Protein 9KF1 (pdb70)

Foldseek 3Di:
DAAEEEQAAPLQQVVLVCVLCVLLVQWPEAEPVVCLVDPCNLVVLLCVLVVHDDDCCVPDVRIHYYHHPDRNVVRVVVCVVVVNHFYEYRDDDLVSSLVCCVLFPPVLLPDDAPPPSCVSVNSNSCSCCCPQQVNDSPDSVSVSVSNVVSSVVVPVPDDPLRYDYDGCVVPDPSVCVSVVTDDDPPDGRDRDDPRCVRVVVRD

Nearest PDB structures (foldseek):
  8y9p-assembly1_A  TM=9.405E-01  e=2.758E-18  Micromonospora sp.
  6b52-assembly1_A  TM=8.407E-01  e=6.579E-15  Schistosoma haematobium
  6b4y-assembly1_A  TM=8.601E-01  e=4.403E-14  Schistosoma mansoni
  6b50-assembly1_A  TM=8.523E-01  e=8.298E-14  Sc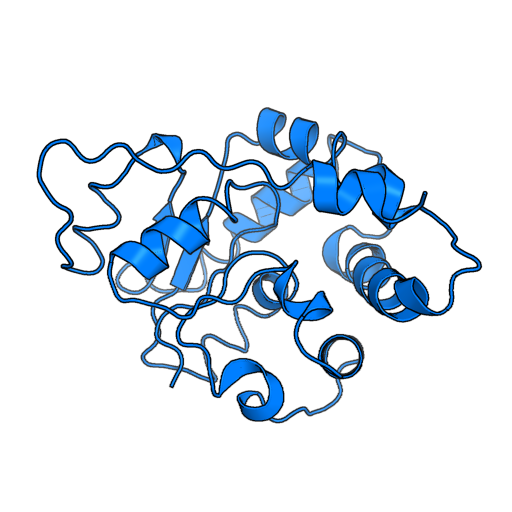histosoma mansoni
  5byj-assembly1_A  TM=8.156E-01  e=9.311E-14  Schistosoma mansoni

InterPro domains:
  IPR027417 P-loop containing nucleoside triphosphate hydrolase [G3DSA:3.40.50.300] (1-209)
  IPR027417 P-loop containing nucleoside triphosphate hydrolase [SSF52540] (3-191)
  IPR040632 Sulfotransferase, S. mansonii-type [PF17784] (2-197)

Solvent-accessible surface area: 10004 Å² total; per-residue (Å²): 107,6,89,0,0,1,0,1,0,0,25,2,25,4,40,3,0,46,27,0,0,69,82,7,46,8,20,68,2,0,1,1,34,5,3,76,127,29,126,36,6,16,137,17,0,14,11,16,18,158,69,90,233,24,81,23,49,93,1,4,63,145,23,78,0,0,1,4,0,3,0,0,40,38,22,85,74,2,4,153,87,26,84,146,1,84,0,0,0,2,30,84,81,22,79,123,0,3,32,2,0,150,91,2,3,11,82,4,6,83,19,161,36,104,63,116,148,8,43,73,0,3,76,2,0,102,59,4,19,66,135,32,0,58,50,123,11,104,51,82,80,69,0,20,54,23,2,63,64,23,10,115,143,0,121,93,56,12,67,99,135,44,20,22,56,0,26,40,216,90,15,26,123,23,0,24,70,59,35,61,83,116,31,88,123,149,43,112,39,31,168,92,111,12,71,52,44,4,94,113,43,82,126

Radius of gyration: 16.27 Å; Cα contacts (8 Å, |Δi|>4): 291; chains: 1; bounding box: 35×32×44 Å

Sequence (203 aa):
SMKKIIIGAGFGRTGTLLSVKAALETLGLGPCYHMMLTTFEEPGHLRLWNNAVSRGERVDWAEIFARYRSTVDWPACDHWETTLAKKEYPEAKVLLTVRDSERWYDSFRRQTLAPLWSAESADPELAEYLDLVRHHITAHTFGGRRLDDRAHHAIAVFEEHNRRRVRASSIPSSERLLVFDVREGWEPPLLCAFFGRPVPPDTPFPPHLNDRAAFQELLS

Organism: NCBI:txid2706086

B-factor: mean 27.74, std 14.4, range [11.25, 119.98]

Structure (mmCIF, N/CA/C/O backbone):
data_9KF1
#
_entry.id   9KF1
#
_cell.length_a   129.420
_cell.length_b   33.040
_cell.length_c   64.240
_cell.angle_alpha   90.000
_cell.angle_beta   102.881
_cell.angle_gamma   90.000
#
_symmetry.space_group_name_H-M   'C 1 2 1'
#
loop_
_entity.id
_entity.type
_entity.pdbx_description
1 polymer 'Sulfotransferase family protein'
2 non-polymer 'PHOSPHATE ION'
3 non-polymer 'MAGNESIUM ION'
4 water water
#
loop_
_atom_site.group_PDB
_atom_site.id
_atom_site.type_symbol
_atom_site.label_atom_id
_atom_site.label_alt_id
_atom_site.label_comp_id
_atom_site.label_asym_id
_atom_site.label_entity_id
_atom_site.label_seq_id
_atom_site.pdbx_PDB_ins_code
_atom_site.Cartn_x
_atom_site.Cartn_y
_atom_site.Cartn_z
_atom_site.occupancy
_atom_site.B_iso_or_equiv
_atom_site.auth_seq_id
_atom_site.auth_comp_id
_atom_site.auth_asym_id
_atom_site.auth_atom_id
_atom_site.pdbx_PDB_model_num
ATOM 1 N N . SER A 1 3 ? 6.27981 5.93534 25.83767 1.000 48.92154 0 SER A N 1
ATOM 2 C CA . SER A 1 3 ? 7.04262 7.08577 25.27645 1.000 41.49805 0 SER A CA 1
ATOM 3 C C . SER A 1 3 ? 8.38853 6.62085 24.68661 1.000 30.60667 0 SER A C 1
ATOM 4 O O . SER A 1 3 ? 9.01394 5.67685 25.16394 1.000 34.43131 0 SER A O 1
ATOM 12 N N . MET A 1 4 ? 8.82407 7.30902 23.64050 1.000 28.69503 1 MET A N 1
ATOM 13 C CA . MET A 1 4 ? 10.14486 7.07819 23.07223 1.000 21.53475 1 MET A CA 1
ATOM 14 C C . MET A 1 4 ? 11.20787 7.57331 24.03612 1.000 20.52277 1 MET A C 1
ATOM 15 O O . MET A 1 4 ? 11.03650 8.62690 24.68111 1.000 24.75395 1 MET A O 1
ATOM 29 N N A LYS A 1 5 ? 12.26513 6.75544 24.17766 0.553 19.61692 2 LYS A N 1
ATOM 30 N N B LYS A 1 5 ? 12.31214 6.88022 24.13516 0.447 19.04626 2 LYS A N 1
ATOM 31 C CA A LYS A 1 5 ? 13.44258 6.90841 25.02614 0.553 17.48754 2 LYS A CA 1
ATOM 32 C CA B LYS A 1 5 ? 13.37427 7.34585 25.00602 0.447 25.97356 2 LYS A CA 1
ATOM 33 C C A LYS A 1 5 ? 14.60081 7.61218 24.30162 0.553 18.01553 2 LYS A C 1
ATOM 34 C C B LYS A 1 5 ? 14.66476 7.67672 24.28076 0.447 17.95265 2 LYS A C 1
ATOM 35 O O A LYS A 1 5 ? 15.35267 8.37355 24.92357 0.553 17.81484 2 LYS A O 1
ATOM 36 O O B LYS A 1 5 ? 15.59482 8.21026 24.90711 0.447 14.81951 2 LYS A O 1
ATOM 73 N N . ILE A 1 6 ? 14.77589 7.34225 22.99871 1.000 16.21241 3 ILE A N 1
ATOM 74 C CA . ILE A 1 6 ? 15.93444 7.77422 22.22453 1.000 14.58951 3 ILE A CA 1
ATOM 75 C C . ILE A 1 6 ? 15.46315 8.18511 20.84718 1.000 14.81386 3 ILE A C 1
ATOM 76 O O . ILE A 1 6 ? 14.85016 7.37706 20.13717 1.000 16.72057 3 ILE A O 1
ATOM 93 N N . ILE A 1 7 ? 15.84180 9.38126 20.42843 1.000 14.46934 4 ILE A N 1
ATOM 94 C CA A ILE A 1 7 ? 15.60282 9.89074 19.08400 0.200 14.63578 4 ILE A CA 1
ATOM 95 C CA B ILE A 1 7 ? 15.59881 9.88474 19.08379 0.800 14.58246 4 ILE A CA 1
ATOM 96 C C . ILE A 1 7 ? 16.93974 9.87153 18.35539 1.000 14.71971 4 ILE A C 1
ATOM 97 O O . ILE A 1 7 ? 17.86067 10.61770 18.69939 1.000 16.12665 4 ILE A O 1
ATOM 128 N N . GLY A 1 8 ? 17.08562 8.97691 17.38125 1.000 14.73033 5 GLY A N 1
ATOM 129 C CA . GLY A 1 8 ? 18.29452 8.92116 16.58088 1.000 15.12186 5 GLY A CA 1
ATOM 130 C C . GLY A 1 8 ? 18.29496 9.97743 15.49327 1.000 15.61013 5 GLY A C 1
ATOM 131 O O . GLY A 1 8 ? 17.36645 10.05424 14.67811 1.000 18.35785 5 GLY A O 1
ATOM 135 N N . ALA A 1 9 ? 19.29310 10.84348 15.54325 1.000 13.90349 6 ALA A N 1
ATOM 136 C CA . ALA A 1 9 ? 19.38325 11.98962 14.65301 1.000 13.18007 6 ALA A CA 1
ATOM 137 C C . ALA A 1 9 ? 20.41994 11.82613 13.56018 1.000 15.23669 6 ALA A C 1
ATOM 138 O O . ALA A 1 9 ? 20.58768 12.75596 12.75348 1.000 16.94304 6 ALA A O 1
ATOM 145 N N . GLY A 1 10 ? 21.13490 10.73730 13.51446 1.000 14.60878 7 GLY A N 1
ATOM 146 C CA . GLY A 1 10 ? 22.15925 10.56198 12.47881 1.000 15.11584 7 GLY A CA 1
ATOM 147 C C . GLY A 1 10 ? 21.57288 10.02655 11.18664 1.000 14.96765 7 GLY A C 1
ATOM 148 O O . GLY A 1 10 ? 20.58606 9.30392 11.15692 1.000 16.29140 7 GLY A O 1
ATOM 152 N N . PHE A 1 11 ? 22.18741 10.45743 10.08646 1.000 15.20087 8 PHE A N 1
ATOM 153 C CA . PHE A 1 11 ? 21.83756 9.97157 8.76005 1.000 15.07516 8 PHE A CA 1
ATOM 154 C C . PHE A 1 11 ? 22.05648 8.46416 8.64603 1.000 15.30574 8 PHE A C 1
ATOM 155 O O . PHE A 1 11 ? 22.85680 7.87119 9.35744 1.000 15.69778 8 PHE A O 1
ATOM 172 N N . GLY A 1 12 ? 21.35558 7.86858 7.71654 1.000 13.83816 9 GLY A N 1
ATOM 173 C CA . GLY A 1 12 ? 21.71865 6.53805 7.30946 1.000 14.30356 9 GLY A CA 1
ATOM 174 C C . GLY A 1 12 ? 23.16136 6.46554 6.85835 1.000 13.54988 9 GLY A C 1
ATOM 175 O O . GLY A 1 12 ? 23.76449 7.44342 6.41232 1.000 15.79053 9 GLY A O 1
ATOM 179 N N . ARG A 1 13 ? 23.69996 5.23893 6.90352 1.000 13.60774 10 ARG A N 1
ATOM 180 C CA . ARG A 1 13 ? 25.07800 4.92790 6.57570 1.000 13.33651 10 ARG A CA 1
ATOM 181 C C . ARG A 1 13 ? 26.07611 5.37869 7.62651 1.000 13.08495 10 ARG A C 1
ATOM 182 O O . ARG A 1 13 ? 27.25357 5.54203 7.36567 1.000 14.07526 10 ARG A O 1
ATOM 203 N N . THR A 1 14 ? 25.60561 5.48201 8.87869 1.000 14.35522 11 THR A N 1
ATOM 204 C CA . THR A 1 14 ? 26.43113 5.73542 10.06260 1.000 13.48821 11 THR A CA 1
ATOM 205 C C . THR A 1 14 ? 26.38541 4.53187 11.00492 1.000 15.11941 11 THR A C 1
ATOM 206 O O . THR A 1 14 ? 26.39381 4.70468 12.23365 1.000 15.42251 11 THR A O 1
ATOM 217 N N . GLY A 1 15 ? 26.37199 3.31929 10.45891 1.000 13.19332 12 GLY A N 1
ATOM 218 C CA . GLY A 1 15 ? 26.32783 2.10272 11.26897 1.000 14.82044 12 GLY A CA 1
ATOM 219 C C . GLY A 1 15 ? 25.01282 1.86714 11.97190 1.000 15.59178 12 GLY A C 1
ATOM 220 O O . GLY A 1 15 ? 24.99540 1.20412 13.03998 1.000 14.66902 12 GLY A O 1
ATOM 224 N N . THR A 1 16 ? 23.89821 2.31977 11.40383 1.000 14.33526 13 THR A N 1
ATOM 225 C CA . THR A 1 16 ? 22.64465 2.32307 12.14095 1.000 15.14727 13 THR A CA 1
ATOM 226 C C . THR A 1 16 ? 22.10441 0.92459 12.45272 1.000 14.81279 13 THR A C 1
ATOM 227 O O . THR A 1 16 ? 21.46070 0.76313 13.49930 1.000 15.23897 13 THR A O 1
ATOM 238 N N A LEU A 1 17 ? 22.30870 -0.09010 11.60842 0.588 13.94610 14 LEU A N 1
ATOM 239 N N B LEU A 1 17 ? 22.27928 -0.06678 11.58323 0.412 14.18867 14 LEU A N 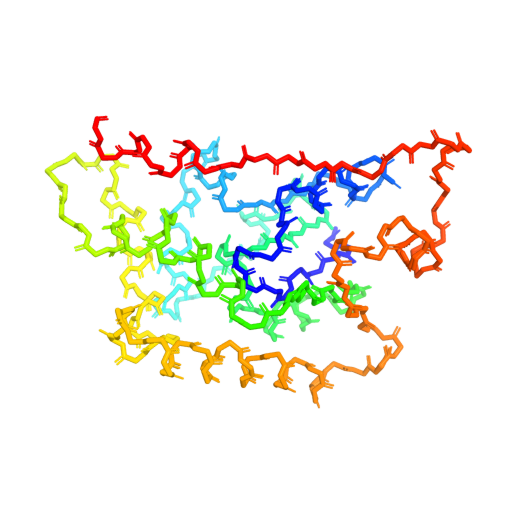1
ATOM 240 C CA A LEU A 1 17 ? 21.76796 -1.40823 11.94521 0.588 14.51861 14 LEU A CA 1
ATOM 241 C CA B LEU A 1 17 ? 21.79408 -1.39983 11.92370 0.412 14.54977 14 LEU A CA 1
ATOM 242 C C A LEU A 1 17 ? 22.53507 -2.00138 13.11821 0.588 13.84701 14 LEU A C 1
ATOM 243 C C B LEU A 1 17 ? 22.51972 -1.90940 13.15868 0.412 13.56202 14 LEU A C 1
ATOM 244 O O A LEU A 1 1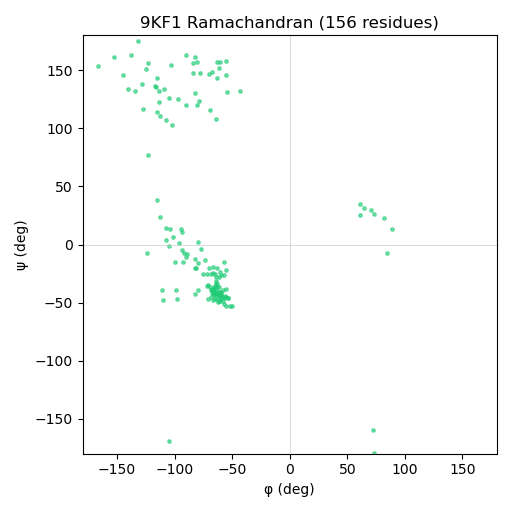7 ? 21.96097 -2.75193 13.94259 0.588 14.34825 14 LEU A O 1
ATOM 245 O O B LEU A 1 17 ? 21.90256 -2.47641 14.08020 0.412 13.40531 14 LEU A O 1
ATOM 276 N N . SER A 1 18 ? 23.82927 -1.67815 13.22289 1.000 13.41096 15 SER A N 1
ATOM 277 C CA . SER A 1 18 ? 24.61414 -2.13584 14.36354 1.000 14.16524 15 SER A CA 1
ATOM 278 C C . SER A 1 18 ? 24.19655 -1.37366 15.61727 1.000 12.09925 15 SER A C 1
ATOM 279 O O . SER A 1 18 ? 24.08629 -1.97205 16.69033 1.000 14.08514 15 SER A O 1
ATOM 287 N N . VAL A 1 19 ? 23.95228 -0.07405 15.52181 1.000 13.41014 16 VAL A N 1
ATOM 288 C CA . VAL A 1 19 ? 23.45234 0.68412 16.66177 1.000 12.69391 16 VAL A CA 1
ATOM 289 C C . VAL A 1 19 ? 22.09313 0.16706 17.10212 1.000 13.84827 16 VAL A C 1
ATOM 290 O O . VAL A 1 19 ? 21.81657 0.06119 18.31368 1.000 13.55082 16 VAL A O 1
ATOM 303 N N . LYS A 1 20 ? 21.19896 -0.11623 16.16621 1.000 13.97872 17 LYS A N 1
ATOM 304 C CA . LYS A 1 20 ? 19.90593 -0.69155 16.47461 1.000 14.51115 17 LYS A CA 1
ATOM 305 C C . LYS A 1 20 ? 20.09290 -1.92398 17.34335 1.000 12.60403 17 LYS A C 1
ATOM 306 O O . LYS A 1 20 ? 19.44319 -2.07940 18.38635 1.000 14.53993 17 LYS A O 1
ATOM 325 N N . ALA A 1 21 ? 20.92824 -2.85939 16.89513 1.000 13.89404 18 ALA A N 1
ATOM 326 C CA . ALA A 1 21 ? 21.18211 -4.06260 17.66552 1.000 13.51130 18 ALA A CA 1
ATOM 327 C C . ALA A 1 21 ? 21.75038 -3.74573 19.03780 1.000 12.84267 18 ALA A C 1
ATOM 328 O O . ALA A 1 21 ? 21.37451 -4.39117 20.02937 1.000 14.42227 18 ALA A O 1
ATOM 335 N N . ALA A 1 22 ? 22.70462 -2.82890 19.10314 1.000 13.51363 19 ALA A N 1
ATOM 336 C CA . ALA A 1 22 ? 23.32426 -2.48087 20.38555 1.000 13.15931 19 ALA A CA 1
ATOM 337 C C . ALA A 1 22 ? 22.30274 -1.90693 21.35621 1.000 12.90327 19 ALA A C 1
ATOM 338 O O . ALA A 1 22 ? 22.25869 -2.31870 22.52853 1.000 13.56413 19 ALA A O 1
ATOM 345 N N . LEU A 1 23 ? 21.43348 -1.01255 20.88043 1.000 12.86821 20 LEU A N 1
ATOM 346 C CA . LEU A 1 23 ? 20.40435 -0.43491 21.75202 1.000 14.08741 20 LEU A CA 1
ATOM 347 C C . LEU A 1 23 ? 19.42973 -1.50041 22.23223 1.000 14.69684 20 LEU A C 1
ATOM 348 O O . LEU A 1 23 ? 19.05172 -1.52845 23.41002 1.000 15.04438 20 LEU A O 1
ATOM 364 N N . GLU A 1 24 ? 19.05857 -2.45166 21.37629 1.000 14.46591 21 GLU A N 1
ATOM 365 C CA . GLU A 1 24 ? 18.18236 -3.53613 21.80250 1.000 15.14956 21 GLU A CA 1
ATOM 366 C C . GLU A 1 24 ? 18.86180 -4.44270 22.83445 1.000 15.70555 21 GLU A C 1
ATOM 367 O O . GLU A 1 24 ? 18.22503 -4.82984 23.82364 1.000 17.76599 21 GLU A O 1
ATOM 379 N N . THR A 1 25 ? 20.17079 -4.68922 22.68843 1.000 16.02915 22 THR A N 1
ATOM 380 C CA . THR A 1 25 ? 20.89736 -5.49396 23.66992 1.000 17.06236 22 THR A CA 1
ATOM 381 C C . THR A 1 25 ? 20.89902 -4.81521 25.02297 1.000 16.25117 22 THR A C 1
ATOM 382 O O . THR A 1 25 ? 20.80930 -5.49287 26.06160 1.000 18.67668 22 THR A O 1
ATOM 393 N N . LEU A 1 26 ? 20.99162 -3.48829 25.03705 1.000 15.76008 23 LEU A N 1
ATOM 394 C CA . LEU A 1 26 ? 21.00375 -2.71941 26.27882 1.000 17.30052 23 LEU A CA 1
ATOM 395 C C . LEU A 1 26 ? 19.62173 -2.52717 26.87398 1.000 18.31258 23 LEU A C 1
ATOM 396 O O . LEU A 1 26 ? 19.50384 -1.87822 27.93895 1.000 19.99802 23 LEU A O 1
ATOM 412 N N . GLY A 1 27 ? 18.58419 -3.07029 26.27811 1.000 17.07328 24 GLY A N 1
ATOM 413 C CA . GLY A 1 27 ? 17.23226 -2.98440 26.78600 1.000 17.83067 24 GLY A CA 1
ATOM 414 C C . GLY A 1 27 ? 16.52429 -1.70483 26.44856 1.000 17.72866 24 GLY A C 1
ATOM 415 O O . GLY A 1 27 ? 15.53010 -1.36403 27.09881 1.000 20.73686 24 GLY A O 1
ATOM 419 N N . LEU A 1 28 ? 16.96485 -1.03439 25.40447 1.000 16.43268 25 LEU A N 1
ATOM 420 C CA . LEU A 1 28 ? 16.46704 0.28246 25.03554 1.000 16.42640 25 LEU A CA 1
ATOM 421 C C . LEU A 1 28 ? 15.59082 0.24174 23.78352 1.000 17.59880 25 LEU A C 1
ATOM 422 O O . LEU A 1 28 ? 15.33064 1.29862 23.17958 1.000 19.71993 25 LEU A O 1
ATOM 438 N N . GLY A 1 29 ? 15.16397 -0.93824 23.36948 1.000 17.68935 26 GLY A N 1
ATOM 439 C CA . GLY A 1 29 ? 14.30201 -1.09970 22.22337 1.000 19.23866 26 GLY A CA 1
ATOM 440 C C . GLY A 1 29 ? 12.86951 -1.40988 22.62196 1.000 22.11368 26 GLY A C 1
ATOM 441 O O . GLY A 1 29 ? 12.48277 -1.28306 23.79844 1.000 22.98971 26 GLY A O 1
ATOM 445 N N . PRO A 1 30 ? 12.03371 -1.80116 21.64778 1.000 21.33502 27 PRO A N 1
ATOM 446 C CA . PRO A 1 30 ? 12.38217 -1.99441 20.24079 1.000 19.22728 27 PRO A CA 1
ATOM 447 C C . PRO A 1 30 ? 12.84191 -0.72828 19.55648 1.000 16.85700 27 PRO A C 1
ATOM 448 O O . PRO A 1 30 ? 12.37677 0.39231 19.84146 1.000 18.35637 27 PRO A O 1
ATOM 459 N N . CYS A 1 31 ? 13.81294 -0.86044 18.67036 1.000 15.52022 28 CYS A N 1
ATOM 460 C CA . CYS A 1 31 ? 14.37591 0.24340 17.92739 1.000 14.13619 28 CYS A CA 1
ATOM 461 C C . CYS A 1 31 ? 13.90267 0.25264 16.49356 1.000 15.21945 28 CYS A C 1
ATOM 462 O O . CYS A 1 31 ? 14.05364 -0.74192 15.76447 1.000 18.02445 28 CYS A O 1
ATOM 470 N N . TYR A 1 32 ? 13.35214 1.37740 16.07073 1.000 16.12339 29 TYR A N 1
ATOM 471 C CA . TYR A 1 32 ? 12.92447 1.58554 14.68786 1.000 14.65145 29 TYR A CA 1
ATOM 472 C C . TYR A 1 32 ? 14.14646 1.89005 13.82440 1.000 16.38548 29 TYR A C 1
ATOM 473 O O . TYR A 1 32 ? 15.12658 2.50312 14.26032 1.000 18.12728 29 TYR A O 1
ATOM 491 N N . HIS A 1 33 ? 14.08722 1.46903 12.57261 1.000 15.94480 30 HIS A N 1
ATOM 492 C CA . HIS A 1 33 ? 15.15761 1.66036 11.58936 1.000 17.22497 30 HIS A CA 1
ATOM 493 C C . HIS A 1 33 ? 14.47540 1.85336 10.24000 1.000 15.05639 30 HIS A C 1
ATOM 494 O O . HIS A 1 33 ? 13.28897 1.58311 10.07783 1.000 16.84488 30 HIS A O 1
ATOM 508 N N A MET A 1 34 ? 15.25274 2.30322 9.25166 0.329 16.95523 31 MET A N 1
ATOM 509 N N B MET A 1 34 ? 15.24325 2.32122 9.26031 0.671 16.91103 31 MET A N 1
ATOM 510 C CA A MET A 1 34 ? 14.70082 2.45433 7.90669 0.329 16.43699 31 MET A CA 1
ATOM 511 C CA B MET A 1 34 ? 14.70140 2.44212 7.90992 0.671 16.30899 31 MET A CA 1
ATOM 512 C C A MET A 1 34 ? 14.01064 1.18087 7.43244 0.329 17.34243 31 MET A C 1
ATOM 513 C C B MET A 1 34 ? 14.00484 1.17159 7.44711 0.671 17.36439 31 MET A C 1
ATOM 514 O O A MET A 1 34 ? 12.93554 1.23616 6.82466 0.329 19.41951 31 MET A O 1
ATOM 515 O O B MET A 1 34 ? 12.91961 1.22325 6.85712 0.671 19.40156 31 MET A O 1
ATOM 542 N N . LEU A 1 35 ? 14.59608 0.02123 7.72610 1.000 17.83090 32 LEU A N 1
ATOM 543 C CA . LEU A 1 35 ? 14.02407 -1.23712 7.25082 1.000 19.24435 32 LEU A CA 1
ATOM 544 C C . LEU A 1 35 ? 12.72808 -1.61695 7.97335 1.000 19.80447 32 LEU A C 1
ATOM 545 O O . LEU A 1 35 ? 11.92338 -2.38147 7.42371 1.000 21.67058 32 LEU A O 1
ATOM 562 N N . THR A 1 36 ? 12.45659 -1.02302 9.13683 1.000 17.52677 33 THR A N 1
ATOM 563 C CA . THR A 1 36 ? 11.20570 -1.27757 9.83277 1.000 18.55998 33 THR A CA 1
ATOM 564 C C . THR A 1 36 ? 10.02252 -0.78871 9.02106 1.000 21.25678 33 THR A C 1
ATOM 565 O O . THR A 1 36 ? 8.91559 -1.31388 9.15801 1.000 22.72545 33 THR A O 1
ATOM 576 N N . THR A 1 37 ? 10.22874 0.22782 8.17971 1.000 20.32522 34 THR A N 1
ATOM 577 C CA . THR A 1 37 ? 9.10184 0.77439 7.43637 1.000 22.72719 34 THR A CA 1
ATOM 578 C C . THR A 1 37 ? 8.52338 -0.25183 6.47060 1.000 29.20675 34 THR A C 1
ATOM 579 O O . THR A 1 37 ? 7.35001 -0.15961 6.11658 1.000 34.25861 34 THR A O 1
ATOM 590 N N . PHE A 1 38 ? 9.32639 -1.22450 6.03612 1.000 23.61522 35 PHE A N 1
ATOM 591 C CA . PHE A 1 38 ? 8.83678 -2.29222 5.16823 1.000 26.36850 35 PHE A CA 1
ATOM 592 C C . PHE A 1 38 ? 8.13418 -3.39925 5.93442 1.000 31.02477 35 PHE A C 1
ATOM 593 O O . PHE A 1 38 ? 7.38034 -4.18275 5.33242 1.000 38.46337 35 PHE A O 1
ATOM 610 N N . GLU A 1 39 ? 8.38100 -3.50557 7.22179 1.000 26.95660 36 GLU A N 1
ATOM 611 C CA . GLU A 1 39 ? 7.76032 -4.52477 8.04709 1.000 26.24565 36 GLU A CA 1
ATOM 612 C C . GLU A 1 39 ? 6.48077 -4.05287 8.71948 1.000 28.03582 36 GLU A C 1
ATOM 613 O O . GLU A 1 39 ? 5.73895 -4.88085 9.26029 1.000 34.65890 36 GLU A O 1
ATOM 625 N N . GLU A 1 40 ? 6.22875 -2.74253 8.74671 1.000 26.13300 37 GLU A N 1
ATOM 626 C CA . GLU A 1 40 ? 5.07863 -2.19605 9.45186 1.000 25.50917 37 GLU A CA 1
ATOM 627 C C . GLU A 1 40 ? 4.05994 -1.72658 8.43170 1.000 29.02654 37 GLU A C 1
ATOM 628 O O . GLU A 1 40 ? 4.27719 -0.69719 7.76807 1.000 27.71200 37 GLU A O 1
ATOM 640 N N . PRO A 1 41 ? 2.95858 -2.44365 8.26577 1.000 30.62966 38 PRO A N 1
ATOM 641 C CA . PRO A 1 41 ? 1.95631 -2.04262 7.27400 1.000 37.50894 38 PRO A CA 1
ATOM 642 C C . PRO A 1 41 ? 1.48444 -0.60904 7.47056 1.000 33.23909 38 PRO A C 1
ATOM 643 O O . PRO A 1 41 ? 1.13882 -0.18288 8.58058 1.000 32.23202 38 PRO A O 1
ATOM 654 N N . GLY A 1 42 ? 1.48039 0.13966 6.37479 1.000 32.87086 39 GLY A N 1
ATOM 655 C CA . GLY A 1 42 ? 0.99049 1.49505 6.38551 1.000 31.17039 39 GLY A CA 1
ATOM 656 C C . GLY A 1 42 ? 1.98879 2.54528 6.81498 1.000 31.28232 39 GLY A C 1
ATOM 657 O O . GLY A 1 42 ? 1.67691 3.74045 6.71723 1.000 28.99250 39 GLY A O 1
ATOM 661 N N . HIS A 1 43 ? 3.17724 2.15597 7.28835 1.000 24.04209 40 HIS A N 1
ATOM 662 C CA . HIS A 1 43 ? 4.09716 3.15358 7.82437 1.000 22.53652 40 HIS A CA 1
ATOM 663 C C . HIS A 1 43 ? 4.68648 4.03887 6.73550 1.000 21.56064 40 HIS A C 1
ATOM 664 O O . HIS A 1 43 ? 4.90938 5.23293 6.96840 1.000 22.23767 40 HIS A O 1
ATOM 678 N N . LEU A 1 44 ? 4.94715 3.50425 5.53955 1.000 24.92664 41 LEU A N 1
ATOM 679 C CA . LEU A 1 44 ? 5.49451 4.38060 4.50712 1.000 22.39067 41 LEU A CA 1
ATOM 680 C C . LEU A 1 44 ? 4.47896 5.45879 4.10881 1.000 23.56117 41 LEU A C 1
ATOM 681 O O . LEU A 1 44 ? 4.87153 6.60760 3.84875 1.000 25.00128 41 LEU A O 1
ATOM 697 N N . ARG A 1 45 ? 3.19000 5.10902 4.08690 1.000 24.41904 42 ARG A N 1
ATOM 698 C CA . ARG A 1 45 ? 2.13415 6.08952 3.84541 1.000 25.80990 42 ARG A CA 1
ATOM 699 C C . ARG A 1 45 ? 2.20948 7.20029 4.87764 1.000 29.55127 42 ARG A C 1
ATOM 700 O O . ARG A 1 45 ? 2.13075 8.38662 4.53666 1.000 26.59713 42 ARG A O 1
ATOM 721 N N . LEU A 1 46 ? 2.37240 6.82791 6.14870 1.000 25.38238 43 LEU A N 1
ATOM 722 C CA . LEU A 1 46 ? 2.43772 7.82758 7.21342 1.000 24.75593 43 LEU A CA 1
ATOM 723 C C . LEU A 1 46 ? 3.66954 8.71201 7.08525 1.000 25.65275 43 LEU A C 1
ATOM 724 O O . LEU A 1 46 ? 3.58115 9.93525 7.25880 1.000 23.18816 43 LEU A O 1
ATOM 740 N N . TRP A 1 47 ? 4.82649 8.12696 6.78061 1.000 22.43842 44 TRP A N 1
ATOM 741 C CA . TRP A 1 47 ? 6.03715 8.91990 6.63643 1.000 19.82229 44 TRP A CA 1
ATOM 742 C C . TRP A 1 47 ? 5.94214 9.88208 5.45747 1.000 19.41218 44 TRP A C 1
ATOM 743 O O . TRP A 1 47 ? 6.46278 11.00260 5.52294 1.000 21.76603 44 TRP A O 1
ATOM 764 N N A ASN A 1 48 ? 5.29351 9.46829 4.36719 0.666 20.77872 45 ASN A N 1
ATOM 765 N N B ASN A 1 48 ? 5.29331 9.46210 4.36773 0.334 20.79484 45 ASN A N 1
ATOM 766 C CA A ASN A 1 48 ? 5.08636 10.39797 3.26631 0.666 21.15818 45 ASN A CA 1
ATOM 767 C CA B ASN A 1 48 ? 5.07956 10.37557 3.25190 0.334 21.16819 45 ASN A CA 1
ATOM 768 C C A ASN A 1 48 ? 4.18613 11.53844 3.69225 0.666 22.12412 45 ASN A C 1
ATOM 769 C C B ASN A 1 48 ? 4.16834 11.52431 3.65935 0.334 22.15413 45 ASN A C 1
ATOM 770 O O A ASN A 1 48 ? 4.41171 12.68150 3.29752 0.666 24.03850 45 ASN A O 1
ATOM 771 O O B ASN A 1 48 ? 4.37140 12.66154 3.22758 0.334 23.96366 45 ASN A O 1
ATOM 792 N N . ALA A 1 49 ? 3.15052 11.24942 4.47337 1.000 23.28849 46 ALA A N 1
ATOM 793 C CA . ALA A 1 49 ? 2.30979 12.33582 4.97606 1.000 23.92761 46 ALA A CA 1
ATOM 794 C C . ALA A 1 49 ? 3.10975 13.30274 5.85115 1.000 24.52591 46 ALA A C 1
ATOM 795 O O . ALA A 1 49 ? 2.96832 14.52829 5.70300 1.000 25.41134 46 ALA A O 1
ATOM 802 N N . VAL A 1 50 ? 3.94834 12.78353 6.75075 1.000 23.72994 47 VAL A N 1
ATOM 803 C CA . VAL A 1 50 ? 4.84448 13.64036 7.53471 1.000 24.79652 47 VAL A CA 1
ATOM 804 C C . VAL A 1 50 ? 5.70771 14.50156 6.61939 1.000 26.04029 47 VAL A C 1
ATOM 805 O O . VAL A 1 50 ? 5.88666 15.70856 6.85105 1.000 27.19295 47 VAL A O 1
ATOM 818 N N . SER A 1 51 ? 6.26727 13.89103 5.57323 1.000 23.19240 48 SER A N 1
ATOM 819 C CA . SER A 1 51 ? 7.15664 14.60309 4.66583 1.000 24.58201 48 SER A CA 1
ATOM 820 C C . SER A 1 51 ? 6.43823 15.72341 3.93067 1.000 27.51870 48 SER A C 1
ATOM 821 O O . SER A 1 51 ? 7.06148 16.73375 3.58773 1.000 32.22247 48 SER A O 1
ATOM 829 N N . ARG A 1 52 ? 5.13839 15.55682 3.65610 1.000 26.10297 49 ARG A N 1
ATOM 830 C CA . ARG A 1 52 ? 4.34024 16.56978 2.98935 1.000 27.61609 49 ARG A CA 1
ATOM 831 C C . ARG A 1 52 ? 3.94477 17.69917 3.92718 1.000 27.90216 49 ARG A C 1
ATOM 832 O O . ARG A 1 52 ? 3.34454 18.67260 3.47950 1.000 32.20459 49 ARG A O 1
ATOM 853 N N . GLY A 1 53 ? 4.27907 17.59313 5.19989 1.000 28.41842 50 GLY A N 1
ATOM 854 C CA . GLY A 1 53 ? 3.92710 18.62548 6.16037 1.000 29.36926 50 GLY A CA 1
ATOM 855 C C . GLY A 1 53 ? 2.58079 18.45305 6.81545 1.000 38.50227 50 GLY A C 1
ATOM 856 O O . GLY A 1 53 ? 2.08358 19.40526 7.44134 1.000 36.70451 50 GLY A O 1
ATOM 860 N N . GLU A 1 54 ? 1.96752 17.27815 6.68900 1.000 29.37054 51 GLU A N 1
ATOM 861 C CA . GLU A 1 54 ? 0.67391 17.02476 7.29679 1.000 33.42898 51 GLU A CA 1
ATOM 862 C C . GLU A 1 54 ? 0.85220 16.69107 8.76767 1.000 31.87919 51 GLU A C 1
ATOM 863 O O . GLU A 1 54 ? 1.92043 16.26612 9.20967 1.000 37.17519 51 GLU A O 1
ATOM 875 N N . ARG A 1 55 ? -0.21306 16.90856 9.53458 1.000 36.40987 52 ARG A N 1
ATOM 876 C CA . ARG A 1 55 ? -0.20809 16.51262 10.93611 1.000 52.46568 52 ARG A CA 1
ATOM 877 C C . ARG A 1 55 ? -0.45987 15.01044 11.02668 1.000 44.15182 52 ARG A C 1
ATOM 878 O O . ARG A 1 55 ? -1.46431 14.50689 10.50855 1.000 50.06732 52 ARG A O 1
ATOM 899 N N . VAL A 1 56 ? 0.45578 14.29449 11.66811 1.000 41.62692 53 VAL A N 1
ATOM 900 C CA . VAL A 1 56 ? 0.27972 12.87885 11.96218 1.000 35.14780 53 VAL A CA 1
ATOM 901 C C . VAL A 1 56 ? 0.54378 12.67464 13.44614 1.000 32.10366 53 VAL A C 1
ATOM 902 O O . VAL A 1 56 ? 1.48090 13.25386 14.00363 1.000 41.74008 53 VAL A O 1
ATOM 915 N N . ASP A 1 57 ? -0.28369 11.86039 14.08110 1.000 31.32338 54 ASP A N 1
ATOM 916 C CA . ASP A 1 57 ? -0.04324 11.46518 15.46391 1.000 33.05771 54 ASP A CA 1
ATOM 917 C C . ASP A 1 57 ? 1.17337 10.55164 15.51615 1.000 28.55037 54 ASP A C 1
ATOM 918 O O . ASP A 1 57 ? 1.16908 9.44935 14.95319 1.000 31.40120 54 ASP A O 1
ATOM 927 N N . TRP A 1 58 ? 2.22833 11.01723 16.17769 1.000 27.04874 55 TRP A N 1
ATOM 928 C CA . TRP A 1 58 ? 3.46801 10.25273 16.20811 1.000 24.56214 55 TRP A CA 1
ATOM 929 C C . TRP A 1 58 ? 3.27849 8.87366 16.81496 1.000 25.12573 55 TRP A C 1
ATOM 930 O O . TRP A 1 58 ? 4.03086 7.96108 16.47640 1.000 25.30149 55 TRP A O 1
ATOM 951 N N . ALA A 1 59 ? 2.29377 8.69249 17.68750 1.000 27.40193 56 ALA A N 1
ATOM 952 C CA . ALA A 1 59 ? 2.08436 7.36737 18.26089 1.000 29.56371 56 ALA A CA 1
ATOM 953 C C . ALA A 1 59 ? 1.62297 6.34928 17.22254 1.000 31.49173 56 ALA A C 1
ATOM 954 O O . ALA A 1 59 ? 1.83913 5.14728 17.41446 1.000 29.94471 56 ALA A O 1
ATOM 961 N N . GLU A 1 60 ? 0.99884 6.79402 16.12963 1.000 30.73894 57 GLU A N 1
ATOM 962 C CA . GLU A 1 60 ? 0.65145 5.87999 15.04964 1.000 34.40623 57 GLU A CA 1
ATOM 963 C C . GLU A 1 60 ? 1.88014 5.20861 14.44231 1.000 27.15456 57 GLU A C 1
ATOM 964 O O . GLU A 1 60 ? 1.75556 4.14546 13.82117 1.000 31.42005 57 GLU A O 1
ATOM 976 N N . ILE A 1 61 ? 3.04887 5.82023 14.57221 1.000 24.71000 58 ILE A N 1
ATOM 977 C CA . ILE A 1 61 ? 4.30823 5.23932 14.11793 1.000 22.62901 58 ILE A CA 1
ATOM 978 C C . ILE A 1 61 ? 5.05041 4.56942 15.26118 1.000 25.03547 58 ILE A C 1
ATOM 979 O O . ILE A 1 61 ? 5.49232 3.42714 15.14312 1.000 22.77983 58 ILE A O 1
ATOM 995 N N . PHE A 1 62 ? 5.16985 5.24521 16.40030 1.000 22.07775 59 PHE A N 1
ATOM 996 C CA . PHE A 1 62 ? 6.14512 4.86577 17.40204 1.000 20.80352 59 PHE A CA 1
ATOM 997 C C . PHE A 1 62 ? 5.59364 4.20683 18.65664 1.000 20.65248 59 PHE A C 1
ATOM 998 O O . PHE A 1 62 ? 6.39110 3.90765 19.54771 1.000 23.72371 59 PHE A O 1
ATOM 1015 N N . ALA A 1 63 ? 4.29549 3.93826 18.74131 1.000 24.85779 60 ALA A N 1
ATOM 1016 C CA . ALA A 1 63 ? 3.71977 3.44111 19.99504 1.000 26.02071 60 ALA A CA 1
ATOM 1017 C C . ALA A 1 63 ? 4.41756 2.17428 20.48957 1.000 27.12923 60 ALA A C 1
ATOM 1018 O O . ALA A 1 63 ? 4.58727 1.99771 21.70333 1.000 30.49599 60 ALA A O 1
ATOM 1025 N N . ARG A 1 64 ? 4.80160 1.27257 19.58268 1.000 26.74982 61 ARG A N 1
ATOM 1026 C CA . ARG A 1 64 ? 5.41789 -0.00052 19.96377 1.000 27.49315 61 ARG A CA 1
ATOM 1027 C C . ARG A 1 64 ? 6.94671 0.04038 19.96674 1.000 24.68027 61 ARG A C 1
ATOM 1028 O O . ARG A 1 64 ? 7.59104 -1.01092 20.05715 1.000 26.89354 61 ARG A O 1
ATOM 1049 N N . TYR A 1 65 ? 7.53376 1.22326 19.90995 1.000 21.96888 62 TYR A N 1
ATOM 1050 C CA . TYR A 1 65 ? 8.96502 1.43118 19.81206 1.000 18.44607 62 TYR A CA 1
ATOM 1051 C C . TYR A 1 65 ? 9.42013 2.30489 20.97503 1.000 18.92596 62 TYR A C 1
ATOM 1052 O O . TYR A 1 65 ? 8.62522 3.03790 21.58380 1.000 22.48884 62 TYR A O 1
ATOM 1070 N N . ARG A 1 66 ? 10.69753 2.18451 21.32251 1.000 17.16513 63 ARG A N 1
ATOM 1071 C CA . ARG A 1 66 ? 11.28718 3.03378 22.35538 1.000 17.19727 63 ARG A CA 1
ATOM 1072 C C . ARG A 1 66 ? 12.50514 3.79445 21.85605 1.000 16.85408 63 ARG A C 1
ATOM 1073 O O . ARG A 1 66 ? 13.01125 4.67498 22.57037 1.000 17.26796 63 ARG A O 1
ATOM 1094 N N . SER A 1 67 ? 12.98096 3.51502 20.65092 1.000 14.97259 64 SER A N 1
ATOM 1095 C CA . SER A 1 67 ? 14.12923 4.18173 20.07877 1.000 15.22751 64 SER A CA 1
ATOM 1096 C C . SER A 1 67 ? 13.99619 4.14729 18.56400 1.000 15.17554 64 SER A C 1
ATOM 1097 O O . SER A 1 67 ? 13.16664 3.41526 18.02477 1.000 15.69690 64 SER A O 1
ATOM 1105 N N . THR A 1 68 ? 14.73796 5.02901 17.89407 1.000 13.60496 65 THR A N 1
ATOM 1106 C CA . THR A 1 68 ? 14.77869 5.09448 16.44196 1.000 14.12810 65 THR A CA 1
ATOM 1107 C C . THR A 1 68 ? 16.18550 5.48055 16.02536 1.000 14.98933 65 THR A C 1
ATOM 1108 O O . THR A 1 68 ? 16.84236 6.29533 16.69149 1.000 15.53817 65 THR A O 1
ATOM 1119 N N . VAL A 1 69 ? 16.62246 4.94437 14.876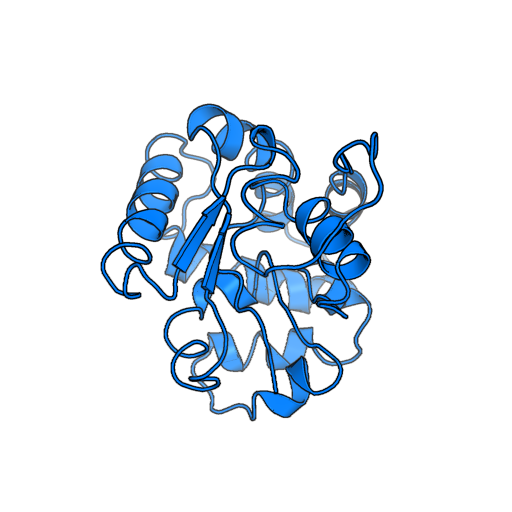71 1.000 13.93012 66 VAL A N 1
ATOM 1120 C CA . VAL A 1 69 ? 17.85358 5.35067 14.19609 1.000 14.57977 66 VAL A CA 1
ATOM 1121 C C . VAL A 1 69 ? 17.57726 5.42669 12.69828 1.000 14.50892 66 VAL A C 1
ATOM 1122 O O . VAL A 1 69 ? 16.59775 4.86596 12.20082 1.000 15.09016 66 VAL A O 1
ATOM 1135 N N . ASP A 1 70 ? 18.48478 6.12203 11.98340 1.000 15.34533 67 ASP A N 1
ATOM 1136 C CA . ASP A 1 70 ? 18.45193 6.19792 10.51440 1.000 14.49899 67 ASP A CA 1
ATOM 1137 C C . ASP A 1 70 ? 17.31558 7.08407 10.02190 1.000 15.03848 67 ASP A C 1
ATOM 1138 O O . ASP A 1 70 ? 16.58193 7.72419 10.79323 1.000 15.04915 67 ASP A O 1
ATOM 1147 N N . TRP A 1 71 ? 17.22468 7.18876 8.68623 1.000 15.29947 68 TRP A N 1
ATOM 1148 C CA . TRP A 1 71 ? 16.02065 7.64169 8.05858 1.000 15.14099 68 TRP A CA 1
ATOM 1149 C C . TRP A 1 71 ? 14.89196 6.67038 8.34579 1.000 17.37967 68 TRP A C 1
ATOM 1150 O O . TRP A 1 71 ? 15.14485 5.48912 8.63346 1.000 16.72141 68 TRP A O 1
ATOM 1171 N N . PRO A 1 72 ? 13.65114 7.11068 8.27422 1.000 16.93886 69 PRO A N 1
ATOM 1172 C CA . PRO A 1 72 ? 13.20255 8.49157 7.97104 1.000 16.54256 69 PRO A CA 1
ATOM 1173 C C . PRO A 1 72 ? 13.21966 9.41359 9.15907 1.000 17.68082 69 PRO A C 1
ATOM 1174 O O . PRO A 1 72 ? 13.13956 10.63441 9.00023 1.000 18.48592 69 PRO A O 1
ATOM 1185 N N . ALA A 1 73 ? 13.36428 8.90929 10.38904 1.000 16.32609 70 ALA A N 1
ATOM 1186 C CA . ALA A 1 73 ? 13.14008 9.77784 11.53769 1.000 16.85121 70 ALA A CA 1
ATOM 1187 C C . ALA A 1 73 ? 14.23529 10.80333 11.73836 1.000 16.47308 70 ALA A C 1
ATOM 1188 O O . ALA A 1 73 ? 13.97509 11.83964 12.36757 1.000 16.78489 70 ALA A O 1
ATOM 1195 N N . CYS A 1 74 ? 15.45416 10.55246 11.27841 1.000 15.83173 71 CYS A N 1
ATOM 1196 C CA . CYS A 1 74 ? 16.53570 11.46595 11.59808 1.000 16.59763 71 CYS A CA 1
ATOM 1197 C C . CYS A 1 74 ? 16.27997 12.85189 11.06116 1.000 19.10909 71 CYS A C 1
ATOM 1198 O O . CYS A 1 74 ? 16.71513 13.82064 11.68469 1.000 20.68143 71 CYS A O 1
ATOM 1206 N N . ASP A 1 75 ? 15.52506 12.97830 9.97755 1.000 17.26612 72 ASP A N 1
ATOM 1207 C CA . ASP A 1 75 ? 15.27996 14.30335 9.41404 1.000 18.77017 72 ASP A CA 1
ATOM 1208 C C . ASP A 1 75 ? 14.31080 15.09990 10.27409 1.000 22.11205 72 ASP A C 1
ATOM 1209 O O . ASP A 1 75 ? 14.18333 16.31412 10.08972 1.000 24.09465 72 ASP A O 1
ATOM 1218 N N . HIS A 1 76 ? 13.63299 14.45178 11.20631 1.000 17.37900 73 HIS A N 1
ATOM 1219 C CA . HIS A 1 76 ? 12.60655 15.03475 12.05175 1.000 19.31695 73 HIS A CA 1
ATOM 1220 C C . HIS A 1 76 ? 13.05651 15.09812 13.50390 1.000 16.82240 73 HIS A C 1
ATOM 1221 O O . HIS A 1 76 ? 12.21225 15.20748 14.40753 1.000 18.84969 73 HIS A O 1
ATOM 1235 N N . TRP A 1 77 ? 14.37050 15.11073 13.73050 1.000 17.41140 74 TRP A N 1
ATOM 1236 C CA . TRP A 1 77 ? 14.90288 15.09333 15.09539 1.000 18.43624 74 TRP A CA 1
ATOM 1237 C C . TRP A 1 77 ? 14.38673 16.26924 15.91966 1.000 18.02869 74 TRP A C 1
ATOM 1238 O O . TRP A 1 77 ? 14.15061 16.12571 17.11934 1.000 19.39584 74 TRP A O 1
ATOM 1259 N N . GLU A 1 78 ? 14.26842 17.45309 15.32344 1.000 18.38445 75 GLU A N 1
ATOM 1260 C CA . GLU A 1 78 ? 13.88476 18.63116 16.10067 1.000 20.25403 75 GLU A CA 1
ATOM 1261 C C . GLU A 1 78 ? 12.44874 18.51123 16.60477 1.000 21.04141 75 GLU A C 1
ATOM 1262 O O . GLU A 1 78 ? 12.16651 18.74767 17.78970 1.000 21.77929 75 GLU A O 1
ATOM 1274 N N . THR A 1 79 ? 11.51394 18.14492 15.72387 1.000 19.55742 76 THR A N 1
ATOM 1275 C CA A THR A 1 79 ? 10.12397 17.95236 16.12532 0.489 20.86920 76 THR A CA 1
ATOM 1276 C CA B THR A 1 79 ? 10.14790 18.01657 16.20758 0.511 20.86786 76 THR A CA 1
ATOM 1277 C C . THR A 1 79 ? 9.99625 16.80519 17.12256 1.000 18.62918 76 THR A C 1
ATOM 1278 O O . THR A 1 79 ? 9.19795 16.86310 18.06364 1.000 21.22377 76 THR A O 1
ATOM 1299 N N . LEU A 1 80 ? 10.73018 15.72563 16.88263 1.000 19.16390 77 LEU A N 1
ATOM 1300 C CA . LEU A 1 80 ? 10.61011 14.55699 17.74776 1.000 20.89152 77 LEU A CA 1
ATOM 1301 C C . LEU A 1 80 ? 11.18788 14.83257 19.12809 1.000 21.13050 77 LEU A C 1
ATOM 1302 O O . LEU A 1 80 ? 10.67399 14.31659 20.13310 1.000 19.86346 77 LEU A O 1
ATOM 1318 N N . ALA A 1 81 ? 12.27554 15.59940 19.19704 1.000 19.49536 78 ALA A N 1
ATOM 1319 C CA . ALA A 1 81 ? 12.82534 15.95838 20.49969 1.000 20.01185 78 ALA A CA 1
ATOM 1320 C C . ALA A 1 81 ? 11.84340 16.80788 21.30030 1.000 21.29996 78 ALA A C 1
ATOM 1321 O O . ALA A 1 81 ? 11.82984 16.73151 22.53127 1.000 22.89468 78 ALA A O 1
ATOM 1328 N N A LYS A 1 82 ? 11.01411 17.62005 20.63036 0.500 21.36196 79 LYS A N 1
ATOM 1329 N N B LYS A 1 82 ? 11.02846 17.62417 20.62742 0.500 21.37136 79 LYS A N 1
ATOM 1330 C CA A LYS A 1 82 ? 9.99206 18.38718 21.33860 0.500 22.33065 79 LYS A CA 1
ATOM 1331 C CA B LYS A 1 82 ? 9.99331 18.37890 21.32083 0.500 22.31477 79 LYS A CA 1
ATOM 1332 C C A LYS A 1 82 ? 8.76857 17.53517 21.67304 0.500 23.16817 79 LYS A C 1
ATOM 1333 C C B LYS A 1 82 ? 8.82227 17.47863 21.71069 0.500 23.10118 79 LYS A C 1
ATOM 1334 O O A LYS A 1 82 ? 8.09887 17.78899 22.68099 0.500 26.31643 79 LYS A O 1
ATOM 1335 O O B LYS A 1 82 ? 8.25797 17.62353 22.79987 0.500 25.20226 79 LYS A O 1
ATOM 1372 N N . GLU A 1 83 ? 8.44794 16.54649 20.82724 1.000 24.58030 80 GLU A N 1
ATOM 1373 C CA . GLU A 1 83 ? 7.31993 15.65486 21.09436 1.000 23.34088 80 GLU A CA 1
ATOM 1374 C C . GLU A 1 83 ? 7.58101 14.74080 22.28620 1.000 22.36792 80 GLU A C 1
ATOM 1375 O O . GLU A 1 83 ? 6.65572 14.43160 23.05010 1.000 26.44393 80 GLU A O 1
ATOM 1387 N N . TYR A 1 84 ? 8.82603 14.32034 22.45134 1.000 21.80308 81 TYR A N 1
ATOM 1388 C CA . TYR A 1 84 ? 9.23724 13.38480 23.48486 1.000 22.14846 81 TYR A CA 1
ATOM 1389 C C . TYR A 1 84 ? 10.32106 14.07630 24.29829 1.000 22.50362 81 TYR A C 1
ATOM 1390 O O . TYR A 1 84 ? 11.51711 13.79005 24.13434 1.000 20.55355 81 TYR A O 1
ATOM 1408 N N . PRO A 1 85 ? 9.93343 14.99656 25.18077 1.000 23.74271 82 PRO A N 1
ATOM 1409 C CA . PRO A 1 85 ? 10.92804 15.85721 25.84919 1.000 22.46306 82 PRO A CA 1
ATOM 1410 C C . PRO A 1 85 ? 11.84774 15.11726 26.78657 1.000 22.48997 82 PRO A C 1
ATOM 1411 O O . PRO A 1 85 ? 12.93734 15.63054 27.07444 1.000 27.33051 82 PRO A O 1
ATOM 1422 N N . GLU A 1 86 ? 11.47511 13.92188 27.23116 1.000 21.49530 83 GLU A N 1
ATOM 1423 C CA . GLU A 1 86 ? 12.32770 13.13948 28.11799 1.000 24.11147 83 GLU A CA 1
ATOM 1424 C C . GLU A 1 86 ? 13.27036 12.21770 27.35811 1.000 21.58038 83 GLU A C 1
ATOM 1425 O O . GLU A 1 86 ? 14.18860 11.65260 27.95798 1.000 23.28324 83 GLU A O 1
ATOM 1437 N N . ALA A 1 87 ? 13.07915 12.06245 26.05020 1.000 19.50688 84 ALA A N 1
ATOM 1438 C CA . ALA A 1 87 ? 13.96239 11.22657 25.27481 1.000 18.88454 84 ALA A CA 1
ATOM 1439 C C . ALA A 1 87 ? 15.32322 11.87977 25.14864 1.000 17.88750 84 ALA A C 1
ATOM 1440 O O . ALA A 1 87 ? 15.43145 13.09885 25.03697 1.000 19.76361 84 ALA A O 1
ATOM 1447 N N . LYS A 1 88 ? 16.36659 11.07413 25.11379 1.000 17.05944 85 LYS A N 1
ATOM 1448 C CA . LYS A 1 88 ? 17.70191 11.51401 24.75424 1.000 15.05926 85 LYS A CA 1
ATOM 1449 C C . LYS A 1 88 ? 17.82060 11.54860 23.24460 1.000 14.47747 85 LYS A C 1
ATOM 1450 O O . LYS A 1 88 ? 17.01942 10.92333 22.53191 1.000 16.10139 85 LYS A O 1
ATOM 1469 N N . VAL A 1 89 ? 18.81739 12.26876 22.74341 1.000 13.35123 86 VAL A N 1
ATOM 1470 C CA . VAL A 1 89 ? 19.09639 12.30493 21.30715 1.000 14.99985 86 VAL A CA 1
ATOM 1471 C C . VAL A 1 89 ? 20.44432 11.64301 21.05602 1.000 12.18755 86 VAL A C 1
ATOM 1472 O O . VAL A 1 89 ? 21.43178 11.91195 21.74885 1.000 13.98079 86 VAL A O 1
ATOM 1485 N N . LEU A 1 90 ? 20.48591 10.73894 20.07828 1.000 12.70901 87 LEU A N 1
ATOM 1486 C CA . LEU A 1 90 ? 21.67755 9.99663 19.69767 1.000 12.63771 87 LEU A CA 1
ATOM 1487 C C . LEU A 1 90 ? 22.04183 10.40260 18.27108 1.000 13.70754 87 LEU A C 1
ATOM 1488 O O . LEU A 1 90 ? 21.30419 10.06575 17.32728 1.000 15.05075 87 LEU A O 1
ATOM 1504 N N . LEU A 1 91 ? 23.17443 11.06110 18.13021 1.000 13.24305 88 LEU A N 1
ATOM 1505 C CA . LEU A 1 91 ? 23.63650 11.52185 16.80581 1.000 12.53033 88 LEU A CA 1
ATOM 1506 C C . LEU A 1 91 ? 24.70856 10.53628 16.39105 1.000 12.80822 88 LEU A C 1
ATOM 1507 O O . LEU A 1 91 ? 25.83911 10.59474 16.88198 1.000 14.20626 88 LEU A O 1
ATOM 1523 N N . THR A 1 92 ? 24.35151 9.61320 15.47801 1.000 13.96866 89 THR A N 1
ATOM 1524 C CA . THR A 1 92 ? 25.33639 8.67560 14.93661 1.000 13.54781 89 THR A CA 1
ATOM 1525 C C . THR A 1 92 ? 26.10763 9.36378 13.80957 1.000 13.02002 89 THR A C 1
ATOM 1526 O O . THR A 1 92 ? 25.49840 9.98403 12.92243 1.000 14.02610 89 THR A O 1
ATOM 1537 N N . VAL A 1 93 ? 27.43320 9.28232 13.87595 1.000 12.59510 90 VAL A N 1
ATOM 1538 C CA . VAL A 1 93 ? 28.31908 9.96967 12.94279 1.000 12.93450 90 VAL A CA 1
ATOM 1539 C C . VAL A 1 93 ? 29.37899 9.01087 12.42050 1.000 13.88317 90 VAL A C 1
ATOM 1540 O O . VAL A 1 93 ? 29.48838 7.87419 12.85873 1.000 14.38306 90 VAL A O 1
ATOM 1553 N N . ARG A 1 94 ? 30.18394 9.49821 11.47232 1.000 12.42876 91 ARG A N 1
ATOM 1554 C CA . ARG A 1 94 ? 31.18269 8.70964 10.76859 1.000 13.60494 91 ARG A CA 1
ATOM 1555 C C . ARG A 1 94 ? 32.09924 9.66011 10.02568 1.000 13.47246 91 ARG A C 1
ATOM 1556 O O . ARG A 1 94 ? 31.68836 10.79341 9.69601 1.000 13.34679 91 ARG A O 1
ATOM 1577 N N . ASP A 1 95 ? 33.34045 9.23407 9.78503 1.000 13.11425 92 ASP A N 1
ATOM 1578 C CA . ASP A 1 95 ? 34.22227 9.90629 8.81820 1.000 13.81167 92 ASP A CA 1
ATOM 1579 C C . ASP A 1 95 ? 33.44352 10.25189 7.54980 1.000 12.86586 92 ASP A C 1
ATOM 1580 O O . ASP A 1 95 ? 32.72955 9.40956 7.00554 1.000 13.00332 92 ASP A O 1
ATOM 1589 N N . SER A 1 96 ? 33.57366 11.51686 7.07096 1.000 12.67097 93 SER A N 1
ATOM 1590 C CA . SER A 1 96 ? 32.71039 11.97273 5.98595 1.000 13.50025 93 SER A CA 1
ATOM 1591 C C . SER A 1 96 ? 32.97133 11.24037 4.66670 1.000 12.49632 93 SER A C 1
ATOM 1592 O O . SER A 1 96 ? 32.02900 11.025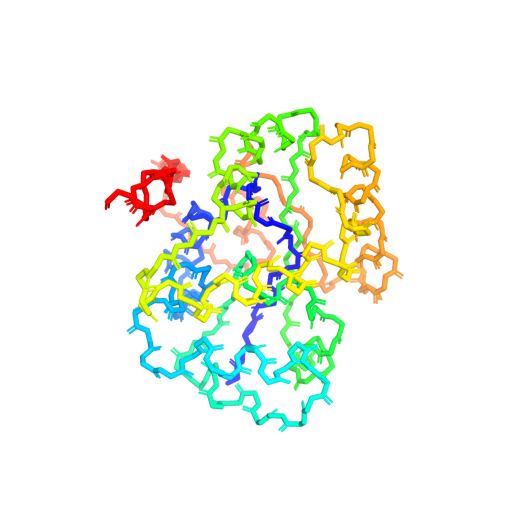79 3.90824 1.000 12.68530 93 SER A O 1
ATOM 1600 N N . GLU A 1 97 ? 34.22372 10.95330 4.37237 1.000 13.13512 94 GLU A N 1
ATOM 1601 C CA . GLU A 1 97 ? 34.56771 10.25641 3.12687 1.000 13.59964 94 GLU A CA 1
ATOM 1602 C C . GLU A 1 97 ? 34.00611 8.85434 3.12990 1.000 13.79766 94 GLU A C 1
ATOM 1603 O O . GLU A 1 97 ? 33.44260 8.42760 2.11659 1.000 13.81587 94 GLU A O 1
ATOM 1615 N N . ARG A 1 98 ? 34.12949 8.15052 4.25707 1.000 12.79446 95 ARG A N 1
ATOM 1616 C CA . ARG A 1 98 ? 33.56084 6.81002 4.35930 1.000 13.13242 95 ARG A CA 1
ATOM 1617 C C . ARG A 1 98 ? 32.04259 6.83138 4.34478 1.000 13.46851 95 ARG A C 1
ATOM 1618 O O . ARG A 1 98 ? 31.39845 5.94019 3.78225 1.000 13.89629 95 ARG A O 1
ATOM 1639 N N . TRP A 1 99 ? 31.43105 7.82434 5.00756 1.000 11.64602 96 TRP A N 1
ATOM 1640 C CA . TRP A 1 99 ? 29.98643 7.98535 4.94805 1.000 11.24594 96 TRP A CA 1
ATOM 1641 C C . TRP A 1 99 ? 29.54322 8.08674 3.48796 1.000 13.51447 96 TRP A C 1
ATOM 1642 O O . TRP A 1 99 ? 28.63654 7.38781 3.03601 1.000 12.23957 96 TRP A O 1
ATOM 1663 N N . TYR A 1 100 ? 30.15421 9.00124 2.71337 1.000 12.18282 97 TYR A N 1
ATOM 1664 C CA . TYR A 1 100 ? 29.70041 9.16311 1.34830 1.000 12.28672 97 TYR A CA 1
ATOM 1665 C C . TYR A 1 100 ? 29.99338 7.91569 0.50166 1.000 12.51769 97 TYR A C 1
ATOM 1666 O O . TYR A 1 100 ? 29.15814 7.54710 -0.33613 1.000 13.22107 97 TYR A O 1
ATOM 1684 N N . ASP A 1 101 ? 31.15785 7.29105 0.70191 1.000 12.85507 98 ASP A N 1
ATOM 1685 C CA . ASP A 1 101 ? 31.44471 6.01060 0.02857 1.000 13.11804 98 ASP A CA 1
ATOM 1686 C C . ASP A 1 101 ? 30.26435 5.05212 0.25156 1.000 13.46093 98 ASP A C 1
ATOM 1687 O O . ASP A 1 101 ? 29.72826 4.44271 -0.69919 1.000 13.97410 98 ASP A O 1
ATOM 1696 N N . SER A 1 102 ? 29.87540 4.85282 1.51715 1.000 13.59882 99 SER A N 1
ATOM 1697 C CA . SER A 1 102 ? 28.78665 3.93106 1.80885 1.000 12.84354 99 SER A CA 1
ATOM 1698 C C . SER A 1 102 ? 27.47381 4.38363 1.21908 1.000 14.02830 99 SER A C 1
ATOM 1699 O O . SER A 1 102 ? 26.71457 3.58219 0.65416 1.000 14.14446 99 SER A O 1
ATOM 1707 N N . PHE A 1 103 ? 27.17233 5.69597 1.31369 1.000 13.35713 100 PHE A N 1
ATOM 1708 C CA . PHE A 1 103 ? 25.95138 6.20481 0.72189 1.000 12.97344 100 PHE A CA 1
ATOM 1709 C C . PHE A 1 103 ? 25.90590 5.96872 -0.78608 1.000 15.02299 100 PHE A C 1
ATOM 1710 O O . PHE A 1 103 ? 24.88116 5.50602 -1.31985 1.000 15.91036 100 PHE A O 1
ATOM 1727 N N A ARG A 1 104 ? 27.00930 6.29779 -1.47835 0.446 14.74585 101 ARG A N 1
ATOM 1728 N N B ARG A 1 104 ? 26.99144 6.25654 -1.50559 0.554 14.84084 101 ARG A N 1
ATOM 1729 C CA A ARG A 1 104 ? 27.13213 6.09207 -2.92507 0.446 16.14171 101 ARG A CA 1
ATOM 1730 C CA B ARG A 1 104 ? 26.96955 6.07611 -2.96743 0.554 15.60797 101 ARG A CA 1
ATOM 1731 C C A ARG A 1 104 ? 26.94147 4.62911 -3.29055 0.446 16.79325 101 ARG A C 1
ATOM 1732 C C B ARG A 1 104 ? 27.04875 4.61176 -3.39159 0.554 15.70375 101 ARG A C 1
ATOM 1733 O O A ARG A 1 104 ? 26.20945 4.29581 -4.23180 0.446 16.80248 101 ARG A O 1
ATOM 1734 O O B ARG A 1 104 ? 26.61288 4.27689 -4.51398 0.554 19.84996 101 ARG A O 1
ATOM 1775 N N . GLN A 1 105 ? 27.56652 3.74879 -2.52638 1.000 14.31212 102 GLN A N 1
ATOM 1776 C CA . GLN A 1 105 ? 27.61304 2.33074 -2.84201 1.000 14.50477 102 GLN A CA 1
ATOM 1777 C C . GLN A 1 105 ? 26.29349 1.66662 -2.52182 1.000 17.08678 102 GLN A C 1
ATOM 1778 O O . GLN A 1 105 ? 25.97533 0.62612 -3.12800 1.000 19.77928 102 GLN A O 1
ATOM 1792 N N . THR A 1 106 ? 25.53234 2.17217 -1.58585 1.000 16.09497 103 THR A N 1
ATOM 1793 C CA . THR A 1 106 ? 24.37285 1.49342 -1.02879 1.000 16.61911 103 THR A CA 1
ATOM 1794 C C . THR A 1 106 ? 23.03525 2.10878 -1.40813 1.000 18.40119 103 THR A C 1
ATOM 1795 O O . THR A 1 106 ? 22.10073 1.37693 -1.74420 1.000 20.84543 103 THR A O 1
ATOM 1806 N N . LEU A 1 107 ? 22.89163 3.43682 -1.29341 1.000 17.02534 104 LEU A N 1
ATOM 1807 C CA . LEU A 1 107 ? 21.60427 4.10061 -1.41396 1.000 19.26443 104 LEU A CA 1
ATOM 1808 C C . LEU A 1 107 ? 21.45187 4.94626 -2.66289 1.000 18.17105 104 LEU A C 1
ATOM 1809 O O . LEU A 1 107 ? 20.36927 4.94757 -3.26080 1.000 21.33742 104 LEU A O 1
ATOM 1825 N N . ALA A 1 108 ? 22.48173 5.66206 -3.08797 1.000 19.78213 105 ALA A N 1
ATOM 1826 C CA . ALA A 1 108 ? 22.29671 6.58165 -4.21281 1.000 21.53528 105 ALA A CA 1
ATOM 1827 C C . ALA A 1 108 ? 21.70114 5.91007 -5.44591 1.000 21.97574 105 ALA A C 1
ATOM 1828 O O . ALA A 1 108 ? 20.77798 6.49522 -6.03413 1.000 24.04842 105 ALA A O 1
ATOM 1835 N N . PRO A 1 109 ? 22.14989 4.73180 -5.90070 1.000 21.24247 106 PRO A N 1
ATOM 1836 C CA . PRO A 1 109 ? 21.47445 4.14330 -7.08551 1.000 23.82608 106 PRO A CA 1
ATOM 1837 C C . PRO A 1 109 ? 19.99239 3.86466 -6.86519 1.000 26.00443 106 PRO A C 1
ATOM 1838 O O . PRO A 1 109 ? 19.15723 4.18590 -7.72684 1.000 26.44237 106 PRO A O 1
ATOM 1849 N N . LEU A 1 110 ? 19.64443 3.27510 -5.72230 1.000 22.32370 107 LEU A N 1
ATOM 1850 C CA . LEU A 1 110 ? 18.25364 2.98228 -5.41261 1.000 21.22646 107 LEU A CA 1
ATOM 1851 C C . LEU A 1 110 ? 17.41721 4.25118 -5.33786 1.000 20.68976 107 LEU A C 1
ATOM 1852 O O . LEU A 1 110 ? 16.33379 4.32416 -5.91375 1.000 23.38789 107 LEU A O 1
ATOM 1868 N N . TRP A 1 111 ? 17.89518 5.25292 -4.59631 1.000 21.32144 108 TRP A N 1
ATOM 1869 C CA . TRP A 1 111 ? 17.14292 6.48436 -4.43700 1.000 21.47551 108 TRP A CA 1
ATOM 1870 C C . TRP A 1 111 ? 16.95071 7.23151 -5.75239 1.000 21.30284 108 TRP A C 1
ATOM 1871 O O . TRP A 1 111 ? 16.05932 8.06865 -5.84366 1.000 24.26920 108 TRP A O 1
ATOM 1892 N N . SER A 1 112 ? 17.78405 6.95060 -6.75203 1.000 21.47169 109 SER A N 1
ATOM 1893 C CA . SER A 1 112 ? 17.74150 7.58587 -8.06020 1.000 25.57937 109 SER A CA 1
ATOM 1894 C C . SER A 1 112 ? 16.96187 6.77423 -9.07938 1.000 28.33018 109 SER A C 1
ATOM 1895 O O . SER A 1 112 ? 16.86355 7.19071 -10.24005 1.000 31.67221 109 SER A O 1
ATOM 1903 N N . ALA A 1 113 ? 16.40720 5.63629 -8.67365 1.000 25.54849 110 ALA A N 1
ATOM 1904 C CA . ALA A 1 113 ? 15.80995 4.69347 -9.60611 1.000 29.21613 110 ALA A CA 1
ATOM 1905 C C . ALA A 1 113 ? 14.33002 4.98792 -9.83339 1.000 29.57616 110 ALA A C 1
ATOM 1906 O O . ALA A 1 113 ? 13.67818 5.73271 -9.08941 1.000 32.17026 110 ALA A O 1
ATOM 1913 N N . GLU A 1 114 ? 13.81625 4.41178 -10.92312 1.000 36.87410 111 GLU A N 1
ATOM 1914 C CA . GLU A 1 114 ? 12.38792 4.30595 -11.16908 1.000 45.35800 111 GLU A CA 1
ATOM 1915 C C . GLU A 1 114 ? 12.03961 2.82896 -11.15981 1.000 43.76037 111 GLU A C 1
ATOM 1916 O O . GLU A 1 114 ? 12.84924 1.98648 -11.56695 1.000 51.06084 111 GLU A O 1
ATOM 1928 N N . SER A 1 115 ? 10.86620 2.51940 -10.63348 1.000 39.78576 112 SER A N 1
ATOM 1929 C CA . SER A 1 115 ? 10.40071 1.14831 -10.52154 1.000 54.92174 112 SER A CA 1
ATOM 1930 C C . SER A 1 115 ? 8.95994 1.11708 -10.99245 1.000 57.85379 112 SER A C 1
ATOM 1931 O O . SER A 1 115 ? 8.15164 1.95739 -10.58357 1.000 46.03091 112 SER A O 1
ATOM 1939 N N . ALA A 1 116 ? 8.64451 0.16273 -11.86272 1.000 62.96728 113 ALA A N 1
ATOM 1940 C CA . ALA A 1 116 ? 7.24852 -0.11722 -12.14601 1.000 57.77345 113 ALA A CA 1
ATOM 1941 C C . ALA A 1 116 ? 6.56933 -0.78069 -10.95958 1.000 57.65820 113 ALA A C 1
ATOM 1942 O O . ALA A 1 116 ? 5.33773 -0.74722 -10.86685 1.000 65.29010 113 ALA A O 1
ATOM 1949 N N . ASP A 1 117 ? 7.34691 -1.36951 -10.05182 1.000 52.99797 114 ASP A N 1
ATOM 1950 C CA . ASP A 1 117 ? 6.81196 -2.14377 -8.94038 1.000 45.22749 114 ASP A CA 1
ATOM 1951 C C . ASP A 1 117 ? 6.00756 -1.23075 -8.02896 1.000 52.22789 114 ASP A C 1
ATOM 1952 O O . ASP A 1 117 ? 6.58764 -0.40304 -7.30710 1.000 51.52143 114 ASP A O 1
ATOM 1961 N N . PRO A 1 118 ? 4.67739 -1.34749 -8.02677 1.000 54.94845 115 PRO A N 1
ATOM 1962 C CA . PRO A 1 118 ? 3.88140 -0.53060 -7.09698 1.000 61.64399 115 PRO A CA 1
ATOM 1963 C C . PRO A 1 118 ? 4.25952 -0.72238 -5.64095 1.000 55.51162 115 PRO A C 1
ATOM 1964 O O . PRO A 1 118 ? 3.89570 0.11785 -4.80942 1.000 49.97631 115 PRO A O 1
ATOM 1975 N N . GLU A 1 119 ? 5.00007 -1.77820 -5.29954 1.000 45.60995 116 GLU A N 1
ATOM 1976 C CA . GLU A 1 119 ? 5.38346 -1.99678 -3.90354 1.000 65.44264 116 GLU A CA 1
ATOM 1977 C C . GLU A 1 119 ? 6.60334 -1.18405 -3.45651 1.000 52.03651 116 GLU A C 1
ATOM 1978 O O . GLU A 1 119 ? 6.79896 -1.00005 -2.24836 1.000 44.21288 116 GLU A O 1
ATOM 1990 N N . LEU A 1 120 ? 7.42854 -0.69896 -4.38110 1.000 50.18949 117 LEU A N 1
ATOM 1991 C CA . LEU A 1 120 ? 8.49919 0.21642 -4.00899 1.000 39.17999 117 LEU A CA 1
ATOM 1992 C C . LEU A 1 120 ? 8.08498 1.67223 -4.14158 1.000 28.22536 117 LEU A C 1
ATOM 1993 O O . LEU A 1 120 ? 8.86889 2.56540 -3.77600 1.000 27.73131 117 LEU A O 1
ATOM 2009 N N . ALA A 1 121 ? 6.88742 1.92287 -4.65839 1.000 28.60554 118 ALA A N 1
ATOM 2010 C CA . ALA A 1 121 ? 6.51757 3.27579 -5.04230 1.000 28.73263 118 ALA A CA 1
ATOM 2011 C C . ALA A 1 121 ? 6.48907 4.19549 -3.84045 1.000 27.42644 118 ALA A C 1
ATOM 2012 O O . ALA A 1 121 ? 6.94110 5.33949 -3.92418 1.000 28.26834 118 ALA A O 1
ATOM 2019 N N . GLU A 1 122 ? 5.95738 3.71781 -2.70561 1.000 26.92661 119 GLU A N 1
ATOM 2020 C CA . GLU A 1 122 ? 5.89571 4.58142 -1.52809 1.000 28.93775 119 GLU A CA 1
ATOM 2021 C C . GLU A 1 122 ? 7.28254 4.88289 -0.98794 1.000 24.79437 119 GLU A C 1
ATOM 2022 O O . GLU A 1 122 ? 7.56503 6.00413 -0.55555 1.000 24.33397 119 GLU A O 1
ATOM 2034 N N . TYR A 1 123 ? 8.16102 3.87469 -0.93925 1.000 21.81171 120 TYR A N 1
ATOM 2035 C CA . TYR A 1 123 ? 9.52811 4.11936 -0.51329 1.000 21.96785 120 TYR A CA 1
ATOM 2036 C C . TYR A 1 123 ? 10.20962 5.11259 -1.44446 1.000 20.96047 120 TYR A C 1
ATOM 2037 O O . TYR A 1 123 ? 10.92837 6.01460 -0.98639 1.000 21.90754 120 TYR A O 1
ATOM 2055 N N . LEU A 1 124 ? 10.03272 4.92888 -2.75530 1.000 22.99585 121 LEU A N 1
ATOM 2056 C CA . LEU A 1 124 ? 10.62346 5.86460 -3.70069 1.000 23.21713 121 LEU A CA 1
ATOM 2057 C C . LEU A 1 124 ? 10.07701 7.27101 -3.49171 1.000 24.64261 121 LEU A C 1
ATOM 2058 O O . LEU A 1 124 ? 10.82708 8.24464 -3.58010 1.000 24.52590 121 LEU A O 1
ATOM 2074 N N . ASP A 1 125 ? 8.76960 7.41122 -3.24546 1.000 23.32160 122 ASP A N 1
ATOM 2075 C CA . ASP A 1 125 ? 8.24089 8.74459 -2.94656 1.000 24.07804 122 ASP A CA 1
ATOM 2076 C C . ASP A 1 125 ? 8.97601 9.35724 -1.75853 1.000 24.52822 122 ASP A C 1
ATOM 2077 O O . ASP A 1 125 ? 9.34771 10.53783 -1.77672 1.000 24.56068 122 ASP A O 1
ATOM 2086 N N . LEU A 1 126 ? 9.19715 8.56479 -0.71795 1.000 21.90661 123 LEU A N 1
ATOM 2087 C CA . LEU A 1 126 ? 9.82977 9.07061 0.49692 1.000 20.36497 123 LEU A CA 1
ATOM 2088 C C . LEU A 1 126 ? 11.26939 9.50226 0.23423 1.000 21.85941 123 LEU A C 1
ATOM 2089 O O . LEU A 1 126 ? 11.68235 10.59889 0.63495 1.000 24.08779 123 LEU A O 1
ATOM 2105 N N . VAL A 1 127 ? 12.05338 8.67616 -0.45543 1.000 22.39166 124 VAL A N 1
ATOM 2106 C CA . VAL A 1 127 ? 13.46093 9.01156 -0.64061 1.000 21.78151 124 VAL A CA 1
ATOM 2107 C C . VAL A 1 127 ? 13.62666 10.11490 -1.67883 1.000 23.49677 124 VAL A C 1
ATOM 2108 O O . VAL A 1 127 ? 14.61413 10.86391 -1.62514 1.000 23.99893 124 VAL A O 1
ATOM 2121 N N . ARG A 1 128 ? 12.67007 10.25237 -2.60098 1.000 23.45328 125 ARG A N 1
ATOM 2122 C CA . ARG A 1 128 ? 12.63940 11.41681 -3.47271 1.000 24.79826 125 ARG A CA 1
ATOM 2123 C C . ARG A 1 128 ? 12.38053 12.67277 -2.66240 1.000 22.42082 125 ARG A C 1
ATOM 2124 O O . ARG A 1 128 ? 12.94438 13.72549 -2.97732 1.000 27.18748 125 ARG A O 1
ATOM 2145 N N A HIS A 1 129 ? 11.53210 12.60614 -1.64484 0.563 23.61992 126 HIS A N 1
ATOM 2146 N N B HIS A 1 129 ? 11.51116 12.58395 -1.63304 0.437 23.61811 126 HIS A N 1
ATOM 2147 C CA A HIS A 1 129 ? 11.36973 13.79929 -0.82383 0.563 23.61241 126 HIS A CA 1
ATOM 2148 C CA B HIS A 1 129 ? 11.27367 13.70895 -0.71703 0.437 22.79634 126 HIS A CA 1
ATOM 2149 C C A HIS A 1 129 ? 12.67061 14.12373 -0.09751 0.563 25.50770 126 HIS A C 1
ATOM 2150 C C B HIS A 1 129 ? 12.57001 14.10705 -0.00407 0.437 25.14027 126 HIS A C 1
ATOM 2151 O O A HIS A 1 129 ? 13.12510 15.27791 -0.09642 0.563 27.36440 126 HIS A O 1
ATOM 2152 O O B HIS A 1 129 ? 12.87518 15.29636 0.15857 0.437 26.13582 126 HIS A O 1
ATOM 2179 N N . ILE A 1 130 ? 13.28903 13.11760 0.52265 1.000 22.57262 127 ILE A N 1
ATOM 2180 C CA . ILE A 1 130 ? 14.54436 13.37470 1.23158 1.000 22.50454 127 ILE A CA 1
ATOM 2181 C C . ILE A 1 130 ? 15.57096 13.97683 0.29200 1.000 23.42308 127 ILE A C 1
ATOM 2182 O O . ILE A 1 130 ? 16.28213 14.93010 0.63902 1.000 24.40108 127 ILE A O 1
ATOM 2198 N N . THR A 1 131 ? 15.65192 13.44929 -0.91960 1.000 22.33111 128 THR A N 1
ATOM 2199 C CA . THR A 1 131 ? 16.59214 13.95829 -1.90613 1.000 22.72927 128 THR A CA 1
ATOM 2200 C C . THR A 1 131 ? 16.34200 15.43173 -2.17637 1.000 25.85398 128 THR A C 1
ATOM 2201 O O . THR A 1 131 ? 17.27804 16.23518 -2.22159 1.000 27.77586 128 THR A O 1
ATOM 2212 N N . ALA A 1 132 ? 15.08101 15.80237 -2.37283 1.000 25.96331 129 ALA A N 1
ATOM 2213 C CA . ALA A 1 132 ? 14.77064 17.20216 -2.67648 1.000 29.14328 129 ALA A CA 1
ATOM 2214 C C . ALA A 1 132 ? 14.96610 18.09684 -1.46011 1.000 30.40762 129 ALA A C 1
ATOM 2215 O O . ALA A 1 132 ? 15.54626 19.18887 -1.56581 1.000 35.34773 129 ALA A O 1
ATOM 2222 N N . HIS A 1 133 ? 14.45450 17.68294 -0.30865 1.000 26.76251 130 HIS A N 1
ATOM 2223 C CA . HIS A 1 133 ? 14.40089 18.54708 0.86568 1.000 27.75215 130 HIS A CA 1
ATOM 2224 C C . HIS A 1 133 ? 15.73619 18.62880 1.59948 1.000 30.37925 130 HIS A C 1
ATOM 2225 O O . HIS A 1 133 ? 16.09281 19.68547 2.12930 1.000 32.95264 130 HIS A O 1
ATOM 2239 N N . THR A 1 134 ? 16.46211 17.52372 1.70116 1.000 27.32042 131 THR A N 1
ATOM 2240 C CA . THR A 1 134 ? 17.70728 17.47396 2.46763 1.000 25.68952 131 THR A CA 1
ATOM 2241 C C . THR A 1 134 ? 18.94194 17.60228 1.58341 1.000 25.27658 131 THR A C 1
ATOM 2242 O O . THR A 1 134 ? 19.88603 18.30513 1.94577 1.000 27.23822 131 THR A O 1
ATOM 2253 N N . PHE A 1 135 ? 18.95799 16.99234 0.40585 1.000 24.80076 132 PHE A N 1
ATOM 2254 C CA . PHE A 1 135 ? 20.12830 17.01193 -0.46663 1.000 23.11878 132 PHE A CA 1
ATOM 2255 C C . PHE A 1 135 ? 20.03945 18.00896 -1.62443 1.000 28.82729 132 PHE A C 1
ATOM 2256 O O . PHE A 1 135 ? 20.88928 17.97989 -2.51790 1.000 30.17040 132 PHE A O 1
ATOM 2273 N N . GLY A 1 136 ? 19.01120 18.83620 -1.65689 1.000 28.57463 133 GLY A N 1
ATOM 2274 C CA . GLY A 1 136 ? 18.91525 19.85457 -2.68912 1.000 33.54597 133 GLY A CA 1
ATOM 2275 C C . GLY A 1 136 ? 18.85458 19.29663 -4.08899 1.000 30.55203 133 GLY A C 1
ATOM 2276 O O . GLY A 1 136 ? 19.22885 19.98619 -5.04802 1.000 37.06042 133 GLY A O 1
ATOM 2280 N N . GLY A 1 137 ? 18.39131 18.05957 -4.23767 1.000 28.94346 134 GLY A N 1
ATOM 2281 C CA . GLY A 1 137 ? 18.13217 17.45189 -5.51648 1.000 32.73457 134 GLY A CA 1
ATOM 2282 C C . GLY A 1 137 ? 19.28178 16.68044 -6.12211 1.000 39.02935 134 GLY A C 1
ATOM 2283 O O . GLY A 1 137 ? 19.12479 16.13442 -7.22192 1.000 40.35659 134 GLY A O 1
ATOM 2287 N N A ARG A 1 138 ? 20.42815 16.61471 -5.44876 0.562 29.33780 135 ARG A N 1
ATOM 2288 N N B ARG A 1 138 ? 20.42370 16.60389 -5.43885 0.438 29.25694 135 ARG A N 1
ATOM 2289 C CA A ARG A 1 138 ? 21.61476 15.96961 -5.99283 0.562 38.85082 135 ARG A CA 1
ATOM 2290 C CA B ARG A 1 138 ? 21.63412 15.99847 -5.97879 0.438 38.86383 135 ARG A CA 1
ATOM 2291 C C A ARG A 1 138 ? 22.07705 14.93162 -4.98865 0.562 27.66123 135 ARG A C 1
ATOM 2292 C C B ARG A 1 138 ? 22.10288 14.94437 -4.98734 0.438 27.84132 135 ARG A C 1
ATOM 2293 O O A ARG A 1 138 ? 22.19258 15.24109 -3.79926 0.562 31.77639 135 ARG A O 1
ATOM 2294 O O B ARG A 1 138 ? 22.24488 15.24768 -3.79880 0.438 31.74216 135 ARG A O 1
ATOM 2335 N N . LEU A 1 139 ? 22.36057 13.72824 -5.47919 1.000 27.73427 136 LEU A N 1
ATOM 2336 C CA . LEU A 1 139 ? 22.96398 12.66394 -4.67648 1.000 22.78983 136 LEU A CA 1
ATOM 2337 C C . LEU A 1 139 ? 24.32827 12.22700 -5.17763 1.000 29.48909 136 LEU A C 1
ATOM 2338 O O . LEU A 1 139 ? 25.07649 11.58993 -4.41469 1.000 28.82833 136 LEU A O 1
ATOM 2354 N N . ASP A 1 140 ? 24.67514 12.53805 -6.42064 1.000 26.50095 137 ASP A N 1
ATOM 2355 C CA . ASP A 1 140 ? 25.86548 12.03260 -7.08660 1.000 26.38733 137 ASP A CA 1
ATOM 2356 C C . ASP A 1 140 ? 27.06318 12.95316 -6.96802 1.000 26.25631 137 ASP A C 1
ATOM 2357 O O . ASP A 1 140 ? 28.08370 12.70597 -7.60422 1.000 31.25119 137 ASP A O 1
ATOM 2366 N N . ASP A 1 141 ? 26.98620 13.99357 -6.11415 1.000 21.49974 138 ASP A N 1
ATOM 2367 C CA . ASP A 1 141 ? 28.04394 14.97835 -5.93744 1.000 21.20613 138 ASP A CA 1
ATOM 2368 C C . ASP A 1 141 ? 28.60428 14.79277 -4.51998 1.000 18.86110 138 ASP A C 1
ATOM 2369 O O . ASP A 1 141 ? 27.93298 15.10270 -3.51794 1.000 18.64321 138 ASP A O 1
ATOM 2378 N N . ARG A 1 142 ? 29.83698 14.30669 -4.42896 1.000 17.11372 139 ARG A N 1
ATOM 2379 C CA . ARG A 1 142 ? 30.46776 14.02632 -3.14423 1.000 17.40118 139 ARG A CA 1
ATOM 2380 C C . ARG A 1 142 ? 30.64774 15.30862 -2.32743 1.000 15.99883 139 ARG A C 1
ATOM 2381 O O . ARG A 1 142 ? 30.33297 15.31497 -1.14474 1.000 15.04798 139 ARG A O 1
ATOM 2402 N N . ALA A 1 143 ? 31.15208 16.36758 -2.92830 1.000 16.54829 140 ALA A N 1
ATOM 2403 C CA . ALA A 1 143 ? 31.38217 17.61352 -2.18078 1.000 16.72721 140 ALA A CA 1
ATOM 2404 C C . ALA A 1 143 ? 30.09169 18.09016 -1.56165 1.000 16.70212 140 ALA A C 1
ATOM 2405 O O . ALA A 1 143 ? 30.06648 18.50779 -0.37449 1.000 15.85201 140 ALA A O 1
ATOM 2412 N N A HIS A 1 144 ? 29.01802 18.14086 -2.33956 0.575 16.35466 141 HIS A N 1
ATOM 2413 N N B HIS A 1 144 ? 29.02046 18.12344 -2.35268 0.425 16.50307 141 HIS A N 1
ATOM 2414 C CA A HIS A 1 144 ? 27.75744 18.64873 -1.82229 0.575 16.20397 141 HIS A CA 1
ATOM 2415 C CA B HIS A 1 144 ? 27.71683 18.61308 -1.91903 0.425 16.22837 141 HIS A CA 1
ATOM 2416 C C A HIS A 1 144 ? 27.16579 17.71764 -0.77895 0.575 15.90168 141 HIS A C 1
ATOM 2417 C C B HIS A 1 144 ? 27.12203 17.72861 -0.83987 0.425 15.79993 141 HIS A C 1
ATOM 2418 O O A HIS A 1 144 ? 26.69807 18.16341 0.26814 0.575 15.41671 141 HIS A O 1
ATOM 2419 O O B HIS A 1 144 ? 26.59483 18.22373 0.15892 0.425 15.83833 141 HIS A O 1
ATOM 2446 N N . ALA A 1 145 ? 27.17944 16.41452 -1.02766 1.000 14.96037 142 ALA A N 1
ATOM 2447 C CA . ALA A 1 145 ? 26.60513 15.48345 -0.07440 1.000 14.43598 142 ALA A CA 1
ATOM 2448 C C . ALA A 1 145 ? 27.35558 15.50277 1.24117 1.000 13.86366 142 ALA A C 1
ATOM 2449 O O . ALA A 1 145 ? 26.72110 15.47405 2.30621 1.000 14.00041 142 ALA A O 1
ATOM 2456 N N . ILE A 1 14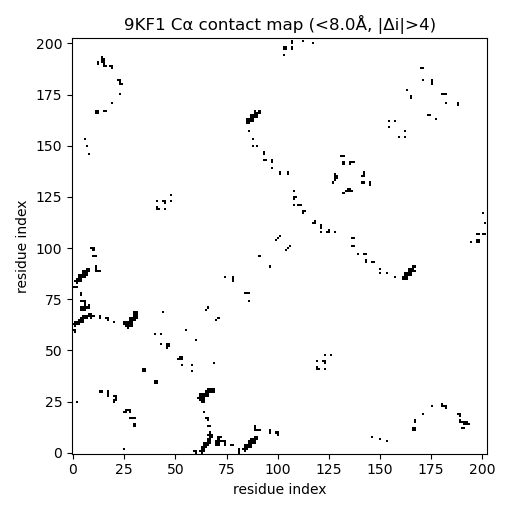6 ? 28.68512 15.52318 1.20854 1.000 13.48940 143 ILE A N 1
ATOM 2457 C CA . ILE A 1 146 ? 29.44800 15.65886 2.44929 1.000 13.21533 143 ILE A CA 1
ATOM 2458 C C . ILE A 1 146 ? 29.11600 16.97476 3.14805 1.000 13.36981 143 ILE A C 1
ATOM 2459 O O . ILE A 1 146 ? 28.97444 16.99340 4.39284 1.000 13.95917 143 ILE A O 1
ATOM 2475 N N . ALA A 1 147 ? 28.97049 18.07270 2.40504 1.000 14.07968 144 ALA A N 1
ATOM 2476 C CA . ALA A 1 147 ? 28.59557 19.33614 3.03926 1.000 15.35814 144 ALA A CA 1
ATOM 2477 C C . ALA A 1 147 ? 27.25168 19.20919 3.75006 1.000 14.91247 144 ALA A C 1
ATOM 2478 O O . ALA A 1 147 ? 27.07192 19.77155 4.85091 1.000 15.19230 144 ALA A O 1
ATOM 2485 N N . VAL A 1 148 ? 26.27624 18.56409 3.13467 1.000 14.38264 145 VAL A N 1
ATOM 2486 C CA . VAL A 1 148 ? 24.95498 18.33746 3.73387 1.000 14.74281 145 VAL A CA 1
ATOM 2487 C C . VAL A 1 148 ? 25.07435 17.52002 5.00997 1.000 13.77967 145 VAL A C 1
ATOM 2488 O O . VAL A 1 148 ? 24.47663 17.87492 6.04577 1.000 14.60485 145 VAL A O 1
ATOM 2501 N N . PHE A 1 149 ? 25.81303 16.41200 4.96644 1.000 13.06813 146 PHE A N 1
ATOM 2502 C CA . PHE A 1 149 ? 26.04503 15.57886 6.14033 1.000 11.95260 146 PHE A CA 1
ATOM 2503 C C . PHE A 1 149 ? 26.67412 16.37910 7.25395 1.000 13.25446 146 PHE A C 1
ATOM 2504 O O . PHE A 1 149 ? 26.20485 16.30235 8.40282 1.000 14.01749 146 PHE A O 1
ATOM 2521 N N . GLU A 1 150 ? 27.74846 17.09509 6.97820 1.000 12.99525 147 GLU A N 1
ATOM 2522 C CA . GLU A 1 150 ? 28.44847 17.82208 8.02381 1.000 13.10865 147 GLU A CA 1
ATOM 2523 C C . GLU A 1 150 ? 27.58376 18.92773 8.58601 1.000 13.88129 147 GLU A C 1
ATOM 2524 O O . GLU A 1 150 ? 27.61150 19.15870 9.81090 1.000 14.46297 147 GLU A O 1
ATOM 2536 N N . GLU A 1 151 ? 26.81826 19.63149 7.74650 1.000 13.48333 148 GLU A N 1
ATOM 2537 C CA . GLU A 1 151 ? 25.94491 20.67941 8.27666 1.000 13.13518 148 GLU A CA 1
ATOM 2538 C C . GLU A 1 151 ? 24.83371 20.09869 9.12930 1.000 13.98398 148 GLU A C 1
ATOM 2539 O O . GLU A 1 151 ? 24.49520 20.66726 10.17774 1.000 14.51115 148 GLU A O 1
ATOM 2551 N N . HIS A 1 152 ? 24.23255 18.99610 8.71419 1.000 14.36819 149 HIS A N 1
ATOM 2552 C CA . HIS A 1 152 ? 23.23287 18.31934 9.53002 1.000 14.55151 149 HIS A CA 1
ATOM 2553 C C . HIS A 1 152 ? 23.77547 18.01137 10.91629 1.000 14.06548 149 HIS A C 1
ATOM 2554 O O . HIS A 1 152 ? 23.12763 18.32660 11.94431 1.000 14.27133 149 HIS A O 1
ATOM 2568 N N . ASN A 1 153 ? 24.99202 17.48815 10.99686 1.000 13.46848 150 ASN A N 1
ATOM 2569 C CA . ASN A 1 153 ? 25.55585 17.09152 12.28178 1.000 14.40979 150 ASN A CA 1
ATOM 2570 C C . ASN A 1 153 ? 25.80865 18.32431 13.11866 1.000 13.07801 150 ASN A C 1
ATOM 2571 O O . ASN A 1 153 ? 25.52771 18.30596 14.32889 1.000 14.70293 150 ASN A O 1
ATOM 2582 N N . ARG A 1 154 ? 26.27430 19.41870 12.50880 1.000 13.57164 151 ARG A N 1
ATOM 2583 C CA . ARG A 1 154 ? 26.44208 20.68773 13.22076 1.000 15.42935 151 ARG A CA 1
ATOM 2584 C C . ARG A 1 154 ? 25.13051 21.21055 13.78010 1.000 14.30312 151 ARG A C 1
ATOM 2585 O O . ARG A 1 154 ? 25.09195 21.73070 14.90626 1.000 14.73388 151 ARG A O 1
ATOM 2606 N N A ARG A 1 155 ? 24.05948 21.12620 12.99225 0.593 13.66783 152 ARG A N 1
ATOM 2607 N N B ARG A 1 155 ? 24.03448 21.08823 13.03567 0.407 13.61711 152 ARG A N 1
ATOM 2608 C CA A ARG A 1 155 ? 22.76313 21.61359 13.43129 0.593 14.84626 152 ARG A CA 1
ATOM 2609 C CA B ARG A 1 155 ? 22.78263 21.66725 13.51410 0.407 15.08824 152 ARG A CA 1
ATOM 2610 C C A ARG A 1 155 ? 22.32488 20.89269 14.69141 0.593 13.60260 152 ARG A C 1
ATOM 2611 C C B ARG A 1 155 ? 22.16907 20.86081 14.64523 0.407 13.78358 152 ARG A C 1
ATOM 2612 O O A ARG A 1 155 ? 21.94855 21.52272 15.68724 0.593 15.15492 152 ARG A O 1
ATOM 2613 O O B ARG A 1 155 ? 21.46787 21.41010 15.49752 0.407 13.48386 152 ARG A O 1
ATOM 2654 N N . VAL A 1 156 ? 22.40821 19.56293 14.67938 1.000 13.30893 153 VAL A N 1
ATOM 2655 C CA . VAL A 1 156 ? 21.98418 18.77563 15.84502 1.000 13.59167 153 VAL A CA 1
ATOM 2656 C C . VAL A 1 156 ? 22.80147 19.16642 17.06688 1.000 15.23030 153 VAL A C 1
ATOM 2657 O O . VAL A 1 156 ? 22.25631 19.42036 18.15307 1.000 14.30320 153 VAL A O 1
ATOM 2671 N N . ARG A 1 157 ? 24.11308 19.25443 16.92469 1.000 12.81684 154 ARG A N 1
ATOM 2672 C CA . ARG A 1 157 ? 24.97218 19.59656 18.03164 1.000 13.95249 154 ARG A CA 1
ATOM 2673 C C . ARG A 1 157 ? 24.68856 20.99539 18.55535 1.000 14.66851 154 ARG A C 1
ATOM 2674 O O . ARG A 1 157 ? 24.86755 21.26122 19.74448 1.000 17.36190 154 ARG A O 1
ATOM 2695 N N . ALA A 1 158 ? 24.31598 21.92809 17.69444 1.000 14.67852 155 ALA A N 1
ATOM 2696 C CA . ALA A 1 158 ? 24.02792 23.28175 18.11951 1.000 14.23033 155 ALA A CA 1
ATOM 2697 C C . ALA A 1 158 ? 22.64245 23.43648 18.71986 1.000 17.21826 155 ALA A C 1
ATOM 2698 O O . ALA A 1 158 ? 22.38482 24.49086 19.32800 1.000 22.48232 155 ALA A O 1
ATOM 2705 N N A SER A 1 159 ? 21.71852 22.52909 18.51816 0.627 15.18854 156 SER A N 1
ATOM 2706 N N B SER A 1 159 ? 21.75964 22.45623 18.58328 0.373 15.69212 156 SER A N 1
ATOM 2707 C CA A SER A 1 159 ? 20.36674 22.65484 19.05465 0.627 17.22698 156 SER A CA 1
ATOM 2708 C CA B SER A 1 159 ? 20.35928 22.60041 18.95388 0.373 17.61219 156 SER A CA 1
ATOM 2709 C C A SER A 1 159 ? 20.16697 21.89162 20.35717 0.627 15.93559 156 SER A C 1
ATOM 2710 C C B SER A 1 159 ? 19.88009 21.69863 20.07966 0.373 17.52654 156 SER A C 1
ATOM 2711 O O A SER A 1 159 ? 19.57941 22.42603 21.29492 0.627 16.13929 156 SER A O 1
ATOM 2712 O O B SER A 1 159 ? 18.78919 21.95101 20.60464 0.373 20.64167 156 SER A O 1
ATOM 2727 N N . ILE A 1 160 ? 20.61198 20.65234 20.43635 1.000 15.96595 157 ILE A N 1
ATOM 2728 C CA . ILE A 1 160 ? 20.29472 19.81317 21.58025 1.000 15.46306 157 ILE A CA 1
ATOM 2729 C C . ILE A 1 160 ? 21.36610 20.09967 22.63718 1.000 16.85089 157 ILE A C 1
ATOM 2730 O O . ILE A 1 160 ? 22.55641 19.93203 22.33568 1.000 21.71761 157 ILE A O 1
ATOM 2747 N N . PRO A 1 161 ? 20.96853 20.36083 23.88444 1.000 17.83568 158 PRO A N 1
ATOM 2748 C CA . PRO A 1 161 ? 21.93026 20.61986 24.95318 1.000 24.56148 158 PRO A CA 1
ATOM 2749 C C . PRO A 1 161 ? 22.84186 19.42365 25.14172 1.000 18.58998 158 PRO A C 1
ATOM 2750 O O . PRO A 1 161 ? 22.43886 18.25912 25.00949 1.000 18.04122 158 PRO A O 1
ATOM 2761 N N A SER A 1 162 ? 24.08680 19.74339 25.48968 0.267 21.08787 159 SER A N 1
ATOM 2762 N N B SER A 1 162 ? 24.08762 19.68413 25.49706 0.733 20.59357 159 SER A N 1
ATOM 2763 C CA A SER A 1 162 ? 25.10661 18.72520 25.63601 0.267 19.45330 159 SER A CA 1
ATOM 2764 C CA B SER A 1 162 ? 25.05252 18.60591 25.52403 0.733 19.27939 159 SER A CA 1
ATOM 2765 C C A SER A 1 162 ? 24.59321 17.54945 26.45276 0.267 19.03201 159 SER A C 1
ATOM 2766 C C B SER A 1 162 ? 24.75204 17.52605 26.57258 0.733 19.54523 159 SER A C 1
ATOM 2767 O O A SER A 1 162 ? 24.70161 16.40644 26.01170 0.267 13.06763 159 SER A O 1
ATOM 2768 O O B SER A 1 162 ? 25.21927 16.39230 26.42456 0.733 27.63155 159 SER A O 1
ATOM 2783 N N . GLU A 1 163 ? 23.99999 17.81639 27.63520 1.000 17.48776 160 GLU A N 1
ATOM 2784 C CA . GLU A 1 163 ? 23.62864 16.74261 28.57449 1.000 18.59357 160 GLU A CA 1
ATOM 2785 C C . GLU A 1 163 ? 22.57598 15.78903 28.00479 1.000 18.79263 160 GLU A C 1
ATOM 2786 O O . GLU A 1 163 ? 22.36514 14.70473 28.58336 1.000 23.21287 160 GLU A O 1
ATOM 2799 N N . ARG A 1 164 ? 21.86421 16.16990 26.97121 1.000 15.01698 161 ARG A N 1
ATOM 2800 C CA . ARG A 1 164 ? 20.81245 15.38160 26.37166 1.000 15.05339 161 ARG A CA 1
ATOM 2801 C C . ARG A 1 164 ? 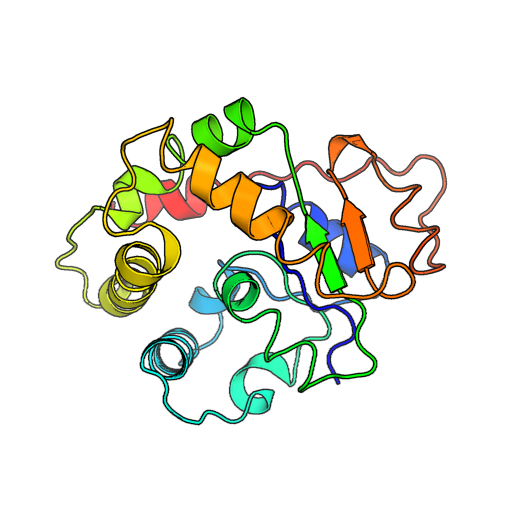21.26579 14.65306 25.11564 1.000 14.51799 161 ARG A C 1
ATOM 2802 O O . ARG A 1 164 ? 20.56359 13.74056 24.66233 1.000 15.52967 161 ARG A O 1
ATOM 2823 N N . LEU A 1 165 ? 22.40493 15.03416 24.55532 1.000 14.15234 162 LEU A N 1
ATOM 2824 C CA . LEU A 1 165 ? 22.90035 14.51140 23.28355 1.000 14.31969 162 LEU A CA 1
ATOM 2825 C C . LEU A 1 165 ? 24.10897 13.61042 23.48965 1.000 12.99729 162 LEU A C 1
ATOM 2826 O O . LEU A 1 165 ? 25.07143 13.96733 24.16576 1.000 15.15218 162 LEU A O 1
ATOM 2842 N N . LEU A 1 166 ? 24.09901 12.45356 22.83684 1.000 13.03223 163 LEU A N 1
ATOM 2843 C CA . LEU A 1 166 ? 25.29393 11.62752 22.69178 1.000 13.16618 163 LEU A CA 1
ATOM 2844 C C . LEU A 1 166 ? 25.67724 11.60006 21.21306 1.000 12.31617 163 LEU A C 1
ATOM 2845 O O . LEU A 1 166 ? 24.85940 11.18463 20.39555 1.000 13.41764 163 LEU A O 1
ATOM 2861 N N . VAL A 1 167 ? 26.89576 12.02765 20.91450 1.000 13.66452 164 VAL A N 1
ATOM 2862 C CA . VAL A 1 167 ? 27.45122 11.91851 19.54739 1.000 13.59616 164 VAL A CA 1
ATOM 2863 C C . VAL A 1 167 ? 28.28327 10.64851 19.56310 1.000 13.09561 164 VAL A C 1
ATOM 2864 O O . VAL A 1 167 ? 29.20551 10.52642 20.38061 1.000 15.60641 164 VAL A O 1
ATOM 2877 N N . PHE A 1 168 ? 27.99879 9.74019 18.63875 1.000 13.12742 165 PHE A N 1
ATOM 2878 C CA . PHE A 1 168 ? 28.54721 8.37651 18.67515 1.000 13.60989 165 PHE A CA 1
ATOM 2879 C C . PHE A 1 168 ? 28.92612 7.87362 17.29676 1.000 13.50135 165 PHE A C 1
ATOM 2880 O O . PHE A 1 168 ? 28.11067 7.94059 16.38593 1.000 13.60972 165 PHE A O 1
ATOM 2897 N N . ASP A 1 169 ? 30.11092 7.29693 17.20508 1.000 14.82034 166 ASP A N 1
ATOM 2898 C CA . ASP A 1 169 ? 30.56771 6.54937 16.02623 1.000 13.76754 166 ASP A CA 1
ATOM 2899 C C . ASP A 1 169 ? 30.78302 5.12320 16.49881 1.000 13.10539 166 ASP A C 1
ATOM 2900 O O . ASP A 1 169 ? 31.37407 4.90947 17.54771 1.000 13.85207 166 ASP A O 1
ATOM 2909 N N . VAL A 1 170 ? 30.32706 4.16424 15.68667 1.000 12.58656 167 VAL A N 1
ATOM 2910 C CA . VAL A 1 170 ? 30.43610 2.75631 16.05034 1.000 13.61044 167 VAL A CA 1
ATOM 2911 C C . VAL A 1 170 ? 31.86532 2.32331 16.32750 1.000 15.37166 167 VAL A C 1
ATOM 2912 O O . VAL A 1 170 ? 32.07574 1.34373 17.07561 1.000 15.06340 167 VAL A O 1
ATOM 2925 N N . ARG A 1 171 ? 32.87301 2.96902 15.74977 1.000 14.72449 168 ARG A N 1
ATOM 2926 C CA . ARG A 1 171 ? 34.26154 2.67472 16.07105 1.000 16.53489 168 ARG A CA 1
ATOM 2927 C C . ARG A 1 171 ? 34.55933 2.78767 17.55708 1.000 17.89621 168 ARG A C 1
ATOM 2928 O O . ARG A 1 171 ? 35.53544 2.20545 18.04335 1.000 20.69240 168 ARG A O 1
ATOM 2949 N N . GLU A 1 172 ? 33.73926 3.52361 18.29919 1.000 15.57527 169 GLU A N 1
ATOM 2950 C CA . GLU A 1 172 ? 33.99231 3.72089 19.71249 1.000 17.70010 169 GLU A CA 1
ATOM 2951 C C . GLU A 1 172 ? 33.55413 2.53483 20.55750 1.000 16.03935 169 GLU A C 1
ATOM 2952 O O . GLU A 1 172 ? 33.99080 2.44054 21.71547 1.000 18.44676 169 GLU A O 1
ATOM 2964 N N . GLY A 1 173 ? 32.73685 1.64738 20.00117 1.000 16.00838 170 GLY A N 1
ATOM 2965 C CA . GLY A 1 173 ? 32.30612 0.45656 20.74130 1.000 15.90585 170 GLY A CA 1
ATOM 2966 C C . GLY A 1 173 ? 31.30278 0.77883 21.84103 1.000 15.31688 170 GLY A C 1
ATOM 2967 O O . GLY A 1 173 ? 30.62614 1.78205 21.85474 1.000 15.90158 170 GLY A O 1
ATOM 2971 N N . TRP A 1 174 ? 31.21724 -0.16645 22.78430 1.000 15.54418 171 TRP A N 1
ATOM 2972 C CA . TRP A 1 174 ? 30.14748 -0.11731 23.77284 1.000 14.89788 171 TRP A CA 1
ATOM 2973 C C . TRP A 1 174 ? 30.32703 0.98440 24.79694 1.000 15.85504 171 TRP A C 1
ATOM 2974 O O . TRP A 1 174 ? 29.33812 1.45161 25.37022 1.000 18.00375 171 TRP A O 1
ATOM 2995 N N . GLU A 1 175 ? 31.56147 1.27808 25.19329 1.000 17.47786 172 GLU A N 1
ATOM 2996 C CA . GLU A 1 175 ? 31.78933 2.05665 26.40731 1.000 18.96358 172 GLU A CA 1
ATOM 2997 C C . GLU A 1 175 ? 30.99394 3.35741 26.43793 1.000 17.84983 172 GLU A C 1
ATOM 2998 O O . GLU A 1 175 ? 30.33409 3.62732 27.45131 1.000 18.09319 172 GLU A O 1
ATOM 3010 N N A PRO A 1 176 ? 31.13152 4.26666 25.48306 0.452 17.62365 173 PRO A N 1
ATOM 3011 N N B PRO A 1 176 ? 30.92257 4.15174 25.35867 0.548 17.08164 173 PRO A N 1
ATOM 3012 C CA A PRO A 1 176 ? 30.45049 5.53499 25.68829 0.452 17.89918 173 PRO A CA 1
ATOM 3013 C CA B PRO A 1 176 ? 30.11429 5.38418 25.43183 0.548 14.60313 173 PRO A CA 1
ATOM 3014 C C A PRO A 1 176 ? 28.96153 5.36979 25.66254 0.452 14.56333 173 PRO A C 1
ATOM 3015 C C B PRO A 1 176 ? 28.60819 5.18732 25.51541 0.548 18.09892 173 PRO A C 1
ATOM 3016 O O A PRO A 1 176 ? 28.25347 6.20689 26.23343 0.452 16.66028 173 PRO A O 1
ATOM 3017 O O B PRO A 1 176 ? 27.92973 5.98921 26.16547 0.548 16.29304 173 PRO A O 1
ATOM 3038 N N A LEU A 1 177 ? 28.47239 4.28145 25.05342 0.452 15.11315 174 LEU A N 1
ATOM 3039 N N B LEU A 1 177 ? 28.03783 4.19858 24.82868 0.548 14.19318 174 LEU A N 1
ATOM 3040 C CA A LEU A 1 177 ? 27.04134 4.03231 24.93395 0.452 13.33921 174 LEU A CA 1
ATOM 3041 C CA B LEU A 1 177 ? 26.61635 3.94443 25.00273 0.548 16.42784 174 LEU A CA 1
ATOM 3042 C C A LEU A 1 177 ? 26.47841 3.54199 26.26840 0.452 15.55815 174 LEU A C 1
ATOM 3043 C C B LEU A 1 177 ? 26.34952 3.50465 26.41617 0.548 19.59172 174 LEU A C 1
ATOM 3044 O O A LEU A 1 177 ? 25.46563 4.06457 26.75681 0.452 18.58741 174 LEU A O 1
ATOM 3045 O O B LEU A 1 177 ? 25.38123 3.93984 27.06999 0.548 14.96778 174 LEU A O 1
ATOM 3076 N N . CYS A 1 178 ? 27.16472 2.57838 26.90152 1.000 14.93283 175 CYS A N 1
ATOM 3077 C CA . CYS A 1 178 ? 26.83382 2.07534 28.21624 1.000 16.92387 175 CYS A CA 1
ATOM 3078 C C . CYS A 1 178 ? 26.93941 3.16746 29.26292 1.000 16.17475 175 CYS A C 1
ATOM 3079 O O . CYS A 1 178 ? 26.14305 3.21007 30.20578 1.000 17.59187 175 CYS A O 1
ATOM 3088 N N . ALA A 1 179 ? 27.93084 4.04854 29.12205 1.000 16.08257 176 ALA A N 1
ATOM 3089 C CA . ALA A 1 179 ? 28.09902 5.13047 30.09633 1.000 17.40270 176 ALA A CA 1
ATOM 3090 C C . ALA A 1 179 ? 26.95898 6.14095 30.00806 1.000 17.60399 176 ALA A C 1
ATOM 3091 O O . ALA A 1 179 ? 26.45330 6.60723 31.03898 1.000 18.28953 176 ALA A O 1
ATOM 3098 N N . PHE A 1 180 ? 26.58131 6.55774 28.79535 1.000 15.63169 177 PHE A N 1
ATOM 3099 C CA . PHE A 1 180 ? 25.54164 7.56418 28.62279 1.000 15.76654 177 PHE A CA 1
ATOM 3100 C C . PHE A 1 180 ? 24.18871 7.05629 29.11052 1.000 17.28255 177 PHE A C 1
ATOM 3101 O O . PHE A 1 180 ? 23.47369 7.77244 29.81514 1.000 16.48021 177 PHE A O 1
ATOM 3118 N N . PHE A 1 181 ? 23.83830 5.80787 28.78505 1.000 15.68933 178 PHE A N 1
ATOM 3119 C CA . PHE A 1 181 ? 22.55859 5.24816 29.18772 1.000 16.94528 178 PHE A CA 1
ATOM 3120 C C . PHE A 1 181 ? 22.59868 4.50748 30.51196 1.000 14.88872 178 PHE A C 1
ATOM 3121 O O . PHE A 1 181 ? 21.53836 4.16456 31.03437 1.000 18.91825 178 PHE A O 1
ATOM 3138 N N . GLY A 1 182 ? 23.77523 4.31414 31.08948 1.000 15.83455 179 GLY A N 1
ATOM 3139 C CA . GLY A 1 182 ? 23.91890 3.57928 32.32797 1.000 17.47002 179 GLY A CA 1
ATOM 3140 C C . GLY A 1 182 ? 23.45844 2.14560 32.28050 1.000 17.12200 179 GLY A C 1
ATOM 3141 O O . GLY A 1 182 ? 22.94638 1.63214 33.29786 1.000 21.54850 179 GLY A O 1
ATOM 3145 N N . ARG A 1 183 ? 23.63728 1.48931 31.15291 1.000 17.21173 180 ARG A N 1
ATOM 3146 C CA . ARG A 1 183 ? 23.18334 0.10990 30.96976 1.000 17.86344 180 ARG A CA 1
ATOM 3147 C C . ARG A 1 183 ? 24.39973 -0.75747 30.74668 1.000 17.21423 180 ARG A C 1
ATOM 3148 O O . ARG A 1 183 ? 25.25107 -0.40969 29.91726 1.000 17.96123 180 ARG A O 1
ATOM 3169 N N . PRO A 1 184 ? 24.46663 -1.91266 31.38804 1.000 18.09734 181 PRO A N 1
ATOM 3170 C CA . PRO A 1 184 ? 25.62625 -2.78695 31.23233 1.000 19.68540 181 PRO A CA 1
ATOM 3171 C C . PRO A 1 184 ? 25.51609 -3.68190 29.99380 1.000 19.51567 181 PRO A C 1
ATOM 3172 O O . PRO A 1 184 ? 24.43075 -3.99794 29.48082 1.000 20.36909 181 PRO A O 1
ATOM 3183 N N . VAL A 1 185 ? 26.68108 -4.09952 29.53801 1.000 21.28533 182 VAL A N 1
ATOM 3184 C CA . VAL A 1 185 ? 26.78208 -5.24267 28.62205 1.000 19.05863 182 VAL A CA 1
ATOM 3185 C C . VAL A 1 185 ? 27.74435 -6.24158 29.24895 1.000 19.46699 182 VAL A C 1
ATOM 3186 O O . VAL A 1 185 ? 28.64787 -5.85533 30.00149 1.000 20.17856 182 VAL A O 1
ATOM 3199 N N . PRO A 1 186 ? 27.62450 -7.54925 28.99626 1.000 19.65060 183 PRO A N 1
ATOM 3200 C CA . PRO A 1 186 ? 28.51768 -8.48439 29.65615 1.000 21.56228 183 PRO A CA 1
ATOM 3201 C C . PRO A 1 186 ? 29.96474 -8.21380 29.29144 1.000 20.97281 183 PRO A C 1
ATOM 3202 O O . PRO A 1 186 ? 30.26692 -7.72043 28.18770 1.000 22.18361 183 PRO A O 1
ATOM 3213 N N . PRO A 1 187 ? 30.89421 -8.54422 30.18878 1.000 23.19029 184 PRO A N 1
ATOM 3214 C CA . PRO A 1 187 ? 32.31584 -8.37719 29.85280 1.000 28.15427 184 PRO A CA 1
ATOM 3215 C C . PRO A 1 187 ? 32.64531 -9.12469 28.55950 1.000 32.68919 184 PRO A C 1
ATOM 3216 O O . PRO A 1 187 ? 32.08854 -10.18582 28.27362 1.000 30.61420 184 PRO A O 1
ATOM 3227 N N . ASP A 1 188 ? 33.56389 -8.56052 27.78239 1.000 34.36883 185 ASP A N 1
ATOM 3228 C CA . ASP A 1 188 ? 34.07764 -9.23586 26.58378 1.000 43.86086 185 ASP A CA 1
ATOM 3229 C C . ASP A 1 188 ? 32.99912 -9.43869 25.51795 1.000 47.11321 185 ASP A C 1
ATOM 3230 O O . ASP A 1 188 ? 33.01846 -10.42496 24.77276 1.000 44.99124 185 ASP A O 1
ATOM 3239 N N . THR A 1 189 ? 32.03206 -8.53444 25.44978 1.000 25.51046 186 THR A N 1
ATOM 3240 C CA . THR A 1 189 ? 31.01747 -8.61186 24.40284 1.000 24.49855 186 THR A CA 1
ATOM 3241 C C . THR A 1 189 ? 31.48477 -7.81677 23.19512 1.000 21.24012 186 THR A C 1
ATOM 3242 O O . THR A 1 189 ? 31.69037 -6.61619 23.31615 1.000 22.58128 186 THR A O 1
ATOM 3253 N N . PRO A 1 190 ? 31.63542 -8.42151 22.03322 1.000 19.64391 187 PRO A N 1
ATOM 3254 C CA . PRO A 1 190 ? 32.02310 -7.61982 20.87392 1.000 22.22462 187 PRO A CA 1
ATOM 3255 C C . PRO A 1 190 ? 30.92771 -6.65347 20.46484 1.000 20.01752 187 PRO A C 1
ATOM 3256 O O . PRO A 1 190 ? 29.73669 -6.91310 20.63156 1.000 20.74948 187 PRO A O 1
ATOM 3267 N N . PHE A 1 191 ? 31.33474 -5.49217 19.92763 1.000 18.57918 188 PHE A N 1
ATOM 3268 C CA . PHE A 1 191 ? 30.32527 -4.57071 19.44378 1.000 17.54852 188 PHE A CA 1
ATOM 3269 C C . PHE A 1 191 ? 29.77816 -5.06393 18.10185 1.000 15.57005 188 PHE A C 1
ATOM 3270 O O . PHE A 1 191 ? 30.56528 -5.51227 17.25191 1.000 18.93793 188 PHE A O 1
ATOM 3287 N N A PRO A 1 192 ? 28.46323 -5.03321 17.88979 0.280 14.25591 189 PRO A N 1
ATOM 3288 N N B PRO A 1 192 ? 28.46147 -5.03846 17.88616 0.720 14.14617 189 PRO A N 1
ATOM 3289 C CA A PRO A 1 192 ? 27.92403 -5.57422 16.63470 0.280 15.64656 189 PRO A CA 1
ATOM 3290 C CA B PRO A 1 192 ? 27.91412 -5.63236 16.64528 0.720 15.36195 189 PRO A CA 1
ATOM 3291 C C A PRO A 1 192 ? 28.54038 -4.87717 15.43492 0.280 14.61644 189 PRO A C 1
ATOM 3292 C C B PRO A 1 192 ? 28.36681 -4.87186 15.41044 0.720 14.22996 189 PRO A C 1
ATOM 3293 O O A PRO A 1 192 ? 28.90792 -3.70549 15.47986 0.280 14.82587 189 PRO A O 1
ATOM 3294 O O B PRO A 1 192 ? 28.41591 -3.64606 15.39589 0.720 14.84782 189 PRO A O 1
ATOM 3315 N N . HIS A 1 193 ? 28.67729 -5.63152 14.35702 1.000 15.95987 190 HIS A N 1
ATOM 3316 C CA . HIS A 1 193 ? 29.08306 -5.05820 13.05283 1.000 17.06448 190 HIS A CA 1
ATOM 3317 C C . HIS A 1 193 ? 28.23769 -5.77093 12.01447 1.000 14.76865 190 HIS A C 1
ATOM 3318 O O . HIS A 1 193 ? 28.65482 -6.78402 11.42552 1.000 19.57938 190 HIS A O 1
ATOM 3333 N N . LEU A 1 194 ? 27.05198 -5.25067 11.81450 1.000 14.80136 191 LEU A N 1
ATOM 3334 C CA . LEU A 1 194 ? 26.04042 -5.82529 10.95668 1.000 15.45191 191 LEU A CA 1
ATOM 3335 C C . LEU A 1 194 ? 25.96822 -5.06558 9.63939 1.000 15.10104 191 LEU A C 1
ATOM 3336 O O . LEU A 1 194 ? 26.33597 -3.88869 9.56391 1.000 19.14393 191 LEU A O 1
ATOM 3352 N N . ASN A 1 195 ? 25.50454 -5.75705 8.59837 1.000 13.95373 192 ASN A N 1
ATOM 3353 C CA . ASN A 1 195 ? 25.51608 -5.20631 7.23196 1.000 15.03796 192 ASN A CA 1
ATOM 3354 C C . ASN A 1 195 ? 24.11293 -5.31154 6.65239 1.000 15.32939 192 ASN A C 1
ATOM 3355 O O . ASN A 1 195 ? 23.65788 -6.43748 6.40431 1.000 18.08309 192 ASN A O 1
ATOM 3366 N N . ASP A 1 196 ? 23.48104 -4.17139 6.34679 1.000 16.77524 193 ASP A N 1
ATOM 3367 C CA . ASP A 1 196 ? 22.16405 -4.11418 5.70653 1.000 17.74783 193 ASP A CA 1
ATOM 3368 C C . ASP A 1 196 ? 22.25112 -3.73567 4.21677 1.000 18.97696 193 ASP A C 1
ATOM 3369 O O . ASP A 1 196 ? 21.21037 -3.52823 3.57348 1.000 20.30550 193 ASP A O 1
ATOM 3378 N N . ARG A 1 197 ? 23.44485 -3.78240 3.61863 1.000 16.62720 194 ARG A N 1
ATOM 3379 C CA . ARG A 1 197 ? 23.55769 -3.33304 2.22062 1.000 18.07614 194 ARG A CA 1
ATOM 3380 C C . ARG A 1 197 ? 22.65927 -4.15255 1.29929 1.000 20.68543 194 ARG A C 1
ATOM 3381 O O . ARG A 1 197 ? 22.02658 -3.58639 0.38315 1.000 20.48995 194 ARG A O 1
ATOM 3402 N N . ALA A 1 198 ? 22.58843 -5.46951 1.50873 1.000 18.65290 195 ALA A N 1
ATOM 3403 C CA . ALA A 1 198 ? 21.84791 -6.31084 0.56696 1.000 21.17697 195 ALA A CA 1
ATOM 3404 C C . ALA A 1 198 ? 20.36407 -5.96878 0.55673 1.000 22.98384 195 ALA A C 1
ATOM 3405 O O . ALA A 1 198 ? 19.70954 -6.09807 -0.48453 1.000 23.36757 195 ALA A O 1
ATOM 3412 N N . ALA A 1 199 ? 19.79418 -5.55624 1.69914 1.000 21.80517 196 ALA A N 1
ATOM 3413 C CA . ALA A 1 199 ? 18.36973 -5.25317 1.70361 1.000 23.31399 196 ALA A CA 1
ATOM 3414 C C . ALA A 1 199 ? 18.05490 -4.11575 0.74477 1.000 22.44898 196 ALA A C 1
ATOM 3415 O O . ALA A 1 199 ? 17.03377 -4.14454 0.04366 1.000 28.26819 196 ALA A O 1
ATOM 3422 N N . PHE A 1 200 ? 18.95671 -3.14206 0.65522 1.000 20.49966 197 PHE A N 1
ATOM 3423 C CA . PHE A 1 200 ? 18.75321 -2.02472 -0.25706 1.000 21.00449 197 PHE A CA 1
ATOM 3424 C C . PHE A 1 200 ? 19.15663 -2.36202 -1.67638 1.000 22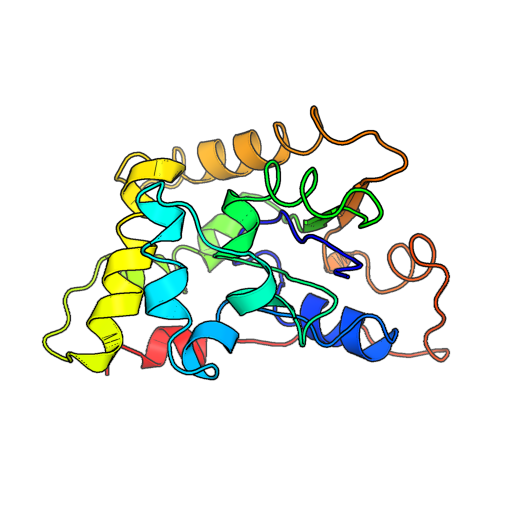.57648 197 PHE A C 1
ATOM 3425 O O . PHE A 1 200 ? 18.41398 -2.07502 -2.61619 1.000 22.83891 197 PHE A O 1
ATOM 3442 N N . GLN A 1 201 ? 20.28463 -3.04764 -1.84103 1.000 24.48228 198 GLN A N 1
ATOM 3443 C CA . GLN A 1 201 ? 20.75666 -3.35933 -3.19155 1.000 25.52812 198 GLN A CA 1
ATOM 3444 C C . GLN A 1 201 ? 19.84949 -4.34403 -3.89119 1.000 27.16054 198 GLN A C 1
ATOM 3445 O O . GLN A 1 201 ? 19.82433 -4.36809 -5.13623 1.000 32.71896 198 GLN A O 1
ATOM 3459 N N . GLU A 1 202 ? 19.11477 -5.16551 -3.16681 1.000 23.91899 199 GLU A N 1
ATOM 3460 C CA . GLU A 1 202 ? 18.21991 -6.14486 -3.76966 1.000 29.28050 199 GLU A CA 1
ATOM 3461 C C . GLU A 1 202 ? 16.81780 -5.60100 -4.02174 1.000 33.03560 199 GLU A C 1
ATOM 3462 O O . GLU A 1 202 ? 16.03314 -6.25764 -4.70895 1.000 32.54426 199 GLU A O 1
ATOM 3474 N N . LEU A 1 203 ? 16.49506 -4.39908 -3.53474 1.000 27.07892 200 LEU A N 1
ATOM 3475 C CA . LEU A 1 203 ? 15.12186 -3.91060 -3.64961 1.000 34.57371 200 LEU A CA 1
ATOM 3476 C C . LEU A 1 203 ? 14.66058 -3.86144 -5.10684 1.000 43.88022 200 LEU A C 1
ATOM 3477 O O . LEU A 1 203 ? 13.57910 -4.35852 -5.44079 1.000 63.78743 200 LEU A O 1
ATOM 3493 N N . LEU A 1 204 ? 15.46665 -3.27916 -5.99112 1.000 37.34304 201 LEU A N 1
ATOM 3494 C CA . LEU A 1 204 ? 15.03849 -3.10841 -7.38112 1.000 45.14748 201 LEU A CA 1
ATOM 3495 C C . LEU A 1 204 ? 14.78493 -4.44319 -8.07049 1.000 55.40338 201 LEU A C 1
ATOM 3496 O O . LEU A 1 204 ? 13.74897 -4.63456 -8.72004 1.000 59.65283 201 LEU A O 1
ATOM 3512 N N . SER A 1 205 ? 15.73396 -5.36438 -7.97178 1.000 40.58332 202 SER A N 1
ATOM 3513 C CA . SER A 1 205 ? 15.65970 -6.61474 -8.71689 1.000 56.56588 202 SER A CA 1
ATOM 3514 C C . SER A 1 205 ? 14.49572 -7.49422 -8.26493 1.000 66.87510 202 SER A C 1
ATOM 3515 O O . SER A 1 205 ? 14.21218 -7.61633 -7.07325 1.000 58.43141 202 SER A O 1
#

Secondary structure (DSSP, 8-state):
--SEEE-SPTTSSHHHHHHHHHHTT---EE-TTHHHHSTTHHHHHHHHHTT----THHHHTT-SEE-STTGGGGHHHHHHHSTT-EEEEE---HHHHHHHHHHHTHHHHT---S-TTTHHHHHHHHHHHHHTSTT-SS-HHHHHHHHHHHHHHHHHHS-GGGEEEE-GGG-SHHHHHHHT----TTPPPP----HHHHHTT--